Protein AF-A0A352NI33-F1 (afdb_monomer_lite)

Structure (mmCIF, N/CA/C/O backbone):
data_AF-A0A352NI33-F1
#
_entry.id   AF-A0A352NI33-F1
#
loop_
_atom_site.group_PDB
_atom_site.id
_atom_site.type_symbol
_atom_site.label_atom_id
_atom_site.label_alt_id
_atom_site.label_comp_id
_atom_site.label_asym_id
_atom_site.label_entity_id
_atom_site.label_seq_id
_atom_site.pdbx_PDB_ins_code
_atom_site.Cartn_x
_atom_site.Cartn_y
_atom_site.Cartn_z
_atom_site.occupancy
_atom_site.B_iso_or_equiv
_atom_site.auth_seq_id
_atom_site.auth_comp_id
_atom_site.auth_asym_id
_atom_site.auth_atom_id
_atom_site.pdbx_PDB_model_num
ATOM 1 N N . MET A 1 1 ? 33.099 10.878 30.354 1.00 41.84 1 MET A N 1
ATOM 2 C CA . MET A 1 1 ? 32.390 12.173 30.329 1.00 41.84 1 MET A CA 1
ATOM 3 C C . MET A 1 1 ? 33.481 13.224 30.348 1.00 41.84 1 MET A C 1
ATOM 5 O O . MET A 1 1 ? 34.142 13.344 31.364 1.00 41.84 1 MET A O 1
ATOM 9 N N . ALA A 1 2 ? 33.822 13.775 29.182 1.00 54.03 2 ALA A N 1
ATOM 10 C CA . ALA A 1 2 ? 35.071 14.507 28.966 1.00 54.03 2 ALA A CA 1
ATOM 11 C C . ALA A 1 2 ? 34.818 16.020 29.019 1.00 54.03 2 ALA A C 1
ATOM 13 O O . ALA A 1 2 ? 34.083 16.519 28.171 1.00 54.03 2 ALA A O 1
ATOM 14 N N . ASP A 1 3 ? 35.395 16.686 30.022 1.00 63.22 3 ASP A N 1
ATOM 15 C CA . ASP A 1 3 ? 35.628 18.133 30.164 1.00 63.22 3 ASP A CA 1
ATOM 16 C C . ASP A 1 3 ? 34.587 19.056 29.508 1.00 63.22 3 ASP A C 1
ATOM 18 O O . ASP A 1 3 ? 34.893 19.929 28.687 1.00 63.22 3 ASP A O 1
ATOM 22 N N . GLU A 1 4 ? 33.321 18.868 29.881 1.00 67.62 4 GLU A N 1
ATOM 23 C CA . GLU A 1 4 ? 32.284 19.870 29.648 1.00 67.62 4 GLU A CA 1
ATOM 24 C C . GLU A 1 4 ? 32.325 20.869 30.820 1.00 67.62 4 GLU A C 1
ATOM 26 O O . GLU A 1 4 ? 32.262 20.424 31.966 1.00 67.62 4 GLU A O 1
ATOM 31 N N . PRO A 1 5 ? 32.443 22.194 30.584 1.00 67.56 5 PRO A N 1
ATOM 32 C CA . PRO A 1 5 ? 32.186 22.915 29.332 1.00 67.56 5 PRO A CA 1
ATOM 33 C C . PRO A 1 5 ? 33.435 23.329 28.525 1.00 67.56 5 PRO A C 1
ATOM 35 O O . PRO A 1 5 ? 33.297 24.008 27.505 1.00 67.56 5 PRO A O 1
ATOM 38 N N . ASP A 1 6 ? 34.649 22.971 28.944 1.00 71.38 6 ASP A N 1
ATOM 39 C CA . ASP A 1 6 ? 35.884 23.505 28.346 1.00 71.38 6 ASP A CA 1
ATOM 40 C C . ASP A 1 6 ? 36.098 23.084 26.888 1.00 71.38 6 ASP A C 1
ATOM 42 O O . ASP A 1 6 ? 36.648 23.852 26.095 1.00 71.38 6 ASP A O 1
ATOM 46 N N . ILE A 1 7 ? 35.554 21.936 26.477 1.00 73.50 7 ILE A N 1
ATOM 47 C CA . ILE A 1 7 ? 35.538 21.516 25.069 1.00 73.50 7 ILE A CA 1
ATOM 48 C C . ILE A 1 7 ? 34.774 22.496 24.150 1.00 73.50 7 ILE A C 1
ATOM 50 O O . ILE A 1 7 ? 35.027 22.552 22.939 1.00 73.50 7 ILE A O 1
ATOM 54 N N . TYR A 1 8 ? 33.866 23.313 24.700 1.00 73.88 8 TYR A N 1
ATOM 55 C CA . TYR A 1 8 ? 33.133 24.337 23.951 1.00 73.88 8 TYR A CA 1
ATOM 56 C C . TYR A 1 8 ? 33.921 25.638 23.778 1.00 73.88 8 TYR A C 1
ATOM 58 O O . TYR A 1 8 ? 33.629 26.380 22.841 1.00 73.88 8 TYR A O 1
ATOM 66 N N . LYS A 1 9 ? 34.961 25.888 24.578 1.00 78.56 9 LYS A N 1
ATOM 67 C CA . LYS A 1 9 ? 35.809 27.081 24.452 1.00 78.56 9 LYS A CA 1
ATOM 68 C C . LYS A 1 9 ? 36.856 26.871 23.355 1.00 78.56 9 LYS A C 1
ATOM 70 O O . LYS A 1 9 ? 37.543 25.851 23.326 1.00 78.56 9 LYS A O 1
ATOM 75 N N . SER A 1 10 ? 36.983 27.825 22.432 1.00 72.38 10 SER A N 1
ATOM 76 C CA . SER A 1 10 ? 37.936 27.753 21.310 1.00 72.38 10 SER A CA 1
ATOM 77 C C . SER A 1 10 ? 39.390 27.627 21.776 1.00 72.38 10 SER A C 1
ATOM 79 O O . SER A 1 10 ? 40.151 26.872 21.175 1.00 72.38 10 SER A O 1
ATOM 81 N N . GLU A 1 11 ? 39.741 28.310 22.867 1.00 71.81 11 GLU A N 1
ATOM 82 C CA . GLU A 1 11 ? 41.092 28.358 23.439 1.00 71.81 11 GLU A CA 1
ATOM 83 C C . GLU A 1 11 ? 41.568 26.990 23.964 1.00 71.81 11 GLU A C 1
ATOM 85 O O . GLU A 1 11 ? 42.703 26.588 23.715 1.00 71.81 11 GLU A O 1
ATOM 90 N N . GLY A 1 12 ? 40.691 26.229 24.632 1.00 74.06 12 GLY A N 1
ATOM 91 C CA . GLY A 1 12 ? 41.022 24.914 25.203 1.00 74.06 12 GLY A CA 1
ATOM 92 C C . GLY A 1 12 ? 40.867 23.742 24.226 1.00 74.06 12 GLY A C 1
ATOM 93 O O . GLY A 1 12 ? 41.574 22.735 24.323 1.00 74.06 12 GLY A O 1
ATOM 94 N N . ARG A 1 13 ? 39.974 23.871 23.235 1.00 80.00 13 ARG A N 1
ATOM 95 C CA . ARG A 1 13 ? 39.615 22.782 22.310 1.00 80.00 13 ARG A CA 1
ATOM 96 C C . ARG A 1 13 ? 40.791 22.291 21.465 1.00 80.00 13 ARG A C 1
ATOM 98 O O . ARG A 1 13 ? 40.907 21.090 21.234 1.00 80.00 13 ARG A O 1
ATOM 105 N N . GLY A 1 14 ? 41.667 23.190 21.011 1.00 78.56 14 GLY A N 1
ATOM 106 C CA . GLY A 1 14 ? 42.819 22.829 20.173 1.00 78.56 14 GLY A CA 1
ATOM 107 C C . GLY A 1 14 ? 43.774 21.851 20.865 1.00 78.56 14 GLY A C 1
ATOM 108 O O . GLY A 1 14 ? 44.165 20.842 20.276 1.00 78.56 14 GLY A O 1
ATOM 109 N N . ARG A 1 15 ? 44.071 22.096 22.147 1.00 81.06 15 ARG A N 1
ATOM 110 C CA . ARG A 1 15 ? 44.928 21.233 22.974 1.00 81.06 15 ARG A CA 1
ATOM 111 C C . ARG A 1 15 ? 44.309 19.850 23.183 1.00 81.06 15 ARG A C 1
ATOM 113 O O . ARG A 1 15 ? 44.988 18.841 23.010 1.00 81.06 15 ARG A O 1
ATOM 120 N N . LEU A 1 16 ? 43.010 19.797 23.484 1.00 80.75 16 LEU A N 1
ATOM 121 C CA . LEU A 1 16 ? 42.274 18.541 23.665 1.00 80.75 16 LEU A CA 1
ATOM 122 C C . LEU A 1 16 ? 42.247 17.699 22.380 1.00 80.75 16 LEU A C 1
ATOM 124 O O . LEU A 1 16 ? 42.480 16.493 22.424 1.00 80.75 16 LEU A O 1
ATOM 128 N N . LEU A 1 17 ? 42.032 18.329 21.221 1.00 82.31 17 LEU A N 1
ATOM 129 C CA . LEU A 1 17 ? 42.051 17.640 19.927 1.00 82.31 17 LEU A CA 1
ATOM 130 C C . LEU A 1 17 ? 43.436 17.078 19.586 1.00 82.31 17 LEU A C 1
ATOM 132 O O . LEU A 1 17 ? 43.513 15.980 19.039 1.00 82.31 17 LEU A O 1
ATOM 136 N N . HIS A 1 18 ? 44.518 17.793 19.915 1.00 82.25 18 HIS A N 1
ATOM 137 C CA . HIS A 1 18 ? 45.885 17.318 19.681 1.00 82.25 18 HIS A CA 1
ATOM 138 C C . HIS A 1 18 ? 46.246 16.132 20.591 1.00 82.25 18 HIS A C 1
ATOM 140 O O . HIS A 1 18 ? 46.879 15.179 20.140 1.00 82.25 18 HIS A O 1
ATOM 146 N N . ASN A 1 19 ? 45.776 16.136 21.842 1.00 84.12 19 ASN A N 1
ATOM 147 C CA . ASN A 1 19 ? 45.941 15.004 22.758 1.00 84.12 19 ASN A CA 1
ATOM 148 C C . ASN A 1 19 ? 45.228 13.744 22.237 1.00 84.12 19 ASN A C 1
ATOM 150 O O . ASN A 1 19 ? 45.822 12.670 22.179 1.00 84.12 19 ASN A O 1
ATOM 154 N N . VAL A 1 20 ? 43.976 13.883 21.784 1.00 83.19 20 VAL A N 1
ATOM 155 C CA . VAL A 1 20 ? 43.205 12.772 21.193 1.00 83.19 20 VAL A CA 1
ATOM 156 C C . VAL A 1 20 ? 43.822 12.312 19.866 1.00 83.19 20 VAL A C 1
ATOM 158 O O . VAL A 1 20 ? 43.859 11.119 19.573 1.00 83.19 20 VAL A O 1
ATOM 161 N N . SER A 1 21 ? 44.355 13.244 19.073 1.00 85.56 21 SER A N 1
ATOM 162 C CA . SER A 1 21 ? 45.080 12.941 17.837 1.00 85.56 21 SER A CA 1
ATOM 163 C C . SER A 1 21 ? 46.311 12.066 18.101 1.00 85.56 21 SER A C 1
ATOM 165 O O . SER A 1 21 ? 46.473 11.044 17.435 1.00 85.56 21 SER A O 1
ATOM 167 N N . GLY A 1 22 ? 47.115 12.406 19.117 1.00 83.06 22 GLY A N 1
ATOM 168 C CA . GLY A 1 22 ? 48.276 11.618 19.542 1.00 83.06 22 GLY A CA 1
ATOM 169 C C . GLY A 1 22 ? 47.919 10.243 20.113 1.00 83.06 22 GLY A C 1
ATOM 170 O O . GLY A 1 22 ? 48.624 9.275 19.853 1.00 83.06 22 GLY A O 1
ATOM 171 N N . GLN A 1 23 ? 46.799 10.129 20.832 1.00 87.31 23 GLN A N 1
ATOM 172 C CA . GLN A 1 23 ? 46.357 8.864 21.428 1.00 87.31 23 GLN A CA 1
ATOM 173 C C . GLN A 1 23 ? 45.849 7.846 20.392 1.00 87.31 23 GLN A C 1
ATOM 175 O O . GLN A 1 23 ? 46.083 6.650 20.542 1.00 87.31 23 GLN A O 1
ATOM 180 N N . PHE A 1 24 ? 45.139 8.305 19.355 1.00 83.56 24 PHE A N 1
ATOM 181 C CA . PHE A 1 24 ? 44.484 7.427 18.373 1.00 83.56 24 PHE A CA 1
ATOM 182 C C . PHE A 1 24 ? 45.160 7.413 16.993 1.00 83.56 24 PHE A C 1
ATOM 184 O O . PHE A 1 24 ? 44.702 6.699 16.103 1.00 83.56 24 PHE A O 1
ATOM 191 N N . GLY A 1 25 ? 46.222 8.199 16.782 1.00 85.81 25 GLY A N 1
ATOM 192 C CA . GLY A 1 25 ? 46.944 8.268 15.504 1.00 85.81 25 GLY A CA 1
ATOM 193 C C . GLY A 1 25 ? 46.127 8.869 14.351 1.00 85.81 25 GLY A C 1
ATOM 194 O O . GLY A 1 25 ? 46.389 8.585 13.184 1.00 85.81 25 GLY A O 1
ATOM 195 N N . VAL A 1 26 ? 45.108 9.679 14.655 1.00 85.44 26 VAL A N 1
ATOM 196 C CA . VAL A 1 26 ? 44.197 10.283 13.667 1.00 85.44 26 VAL A CA 1
ATOM 197 C C . VAL A 1 26 ? 44.425 11.787 13.606 1.00 85.44 26 VAL A C 1
ATOM 199 O O . VAL A 1 26 ? 44.516 12.433 14.642 1.00 85.44 26 VAL A O 1
ATOM 202 N N . HIS A 1 27 ? 44.449 12.381 12.411 1.00 87.44 27 HIS A N 1
ATOM 203 C CA . HIS A 1 27 ? 44.661 13.823 12.236 1.00 87.44 27 HIS A CA 1
ATOM 204 C C . HIS A 1 27 ? 43.617 14.675 12.988 1.00 87.44 27 HIS A C 1
ATOM 206 O O . HIS A 1 27 ? 42.414 14.401 12.911 1.00 87.44 27 HIS A O 1
ATOM 212 N N . ALA A 1 28 ? 44.049 15.754 13.653 1.00 83.44 28 ALA A N 1
ATOM 213 C CA . ALA A 1 28 ? 43.191 16.603 14.494 1.00 83.44 28 ALA A CA 1
ATOM 214 C C . ALA A 1 28 ? 41.936 17.133 13.765 1.00 83.44 28 ALA A C 1
ATOM 216 O O . ALA A 1 28 ? 40.852 17.184 14.344 1.00 83.44 28 ALA A O 1
ATOM 217 N N . MET A 1 29 ? 42.041 17.436 12.464 1.00 83.81 29 MET A N 1
ATOM 218 C CA . MET A 1 29 ? 40.891 17.848 11.635 1.00 83.81 29 MET A CA 1
ATOM 219 C C . MET A 1 29 ? 39.817 16.763 11.489 1.00 83.81 29 MET A C 1
ATOM 221 O O . MET A 1 29 ? 38.626 17.069 11.417 1.00 83.81 29 MET A O 1
ATOM 225 N N . THR A 1 30 ? 40.211 15.492 11.450 1.00 84.75 30 THR A N 1
ATOM 226 C CA . THR A 1 30 ? 39.278 14.363 11.355 1.00 84.75 30 THR A CA 1
ATOM 227 C C . THR A 1 30 ? 38.538 14.176 12.676 1.00 84.75 30 THR A C 1
ATOM 229 O O . THR A 1 30 ? 37.317 14.014 12.676 1.00 84.75 30 THR A O 1
ATOM 232 N N . VAL A 1 31 ? 39.251 14.294 13.802 1.00 85.38 31 VAL A N 1
ATOM 233 C CA . VAL A 1 31 ? 38.650 14.297 15.145 1.00 85.38 31 VAL A CA 1
ATOM 234 C C . VAL A 1 31 ? 37.665 15.461 15.277 1.00 85.38 31 VAL A C 1
ATOM 236 O O . VAL A 1 31 ? 36.525 15.262 15.691 1.00 85.38 31 VAL A O 1
ATOM 239 N N . TYR A 1 32 ? 38.050 16.654 14.817 1.00 86.81 32 TYR A N 1
ATOM 24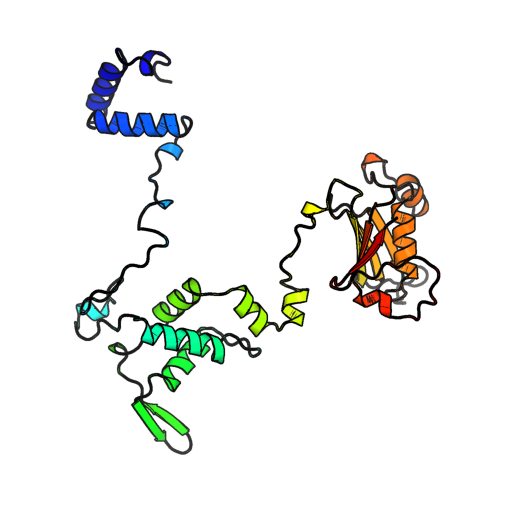0 C CA . TYR A 1 32 ? 37.182 17.832 14.812 1.00 86.81 32 TYR A CA 1
ATOM 241 C C . TYR A 1 32 ? 35.913 17.636 13.971 1.00 86.81 32 TYR A C 1
ATOM 243 O O . TYR A 1 32 ? 34.813 17.989 14.400 1.00 86.81 32 TYR A O 1
ATOM 251 N N . LYS A 1 33 ? 36.036 17.022 12.787 1.00 85.88 33 LYS A N 1
ATOM 252 C CA . LYS A 1 33 ? 34.899 16.697 11.914 1.00 85.88 33 LYS A CA 1
ATOM 253 C C . LYS A 1 33 ? 33.910 15.750 12.598 1.00 85.88 33 LYS A C 1
ATOM 255 O O . LYS A 1 33 ? 32.704 15.989 12.530 1.00 85.88 33 LYS A O 1
ATOM 260 N N . TYR A 1 34 ? 34.400 14.701 13.261 1.00 87.69 34 TYR A N 1
ATOM 261 C CA . TYR A 1 34 ? 33.546 13.769 14.002 1.00 87.69 34 TYR A CA 1
ATOM 262 C C . TYR A 1 34 ? 32.907 14.417 15.226 1.00 87.69 34 TYR A C 1
ATOM 264 O O . TYR A 1 34 ? 31.714 14.227 15.446 1.00 87.69 34 TYR A O 1
ATOM 272 N N . LEU A 1 35 ? 33.650 15.243 15.963 1.00 86.50 35 LEU A N 1
ATOM 273 C CA . LEU A 1 35 ? 33.139 15.972 17.121 1.00 86.50 35 LEU A CA 1
ATOM 274 C C . LEU A 1 35 ? 32.015 16.941 16.730 1.00 86.50 35 LEU A C 1
ATOM 276 O O . LEU A 1 35 ? 30.950 16.937 17.344 1.00 86.50 35 LEU A O 1
ATOM 280 N N . ARG A 1 36 ? 32.193 17.704 15.643 1.00 85.88 36 ARG A N 1
ATOM 281 C CA . ARG A 1 36 ? 31.146 18.585 15.105 1.00 85.88 36 ARG A CA 1
ATOM 282 C C . ARG A 1 36 ? 29.898 17.802 14.701 1.00 85.88 36 ARG A C 1
ATOM 284 O O . ARG A 1 36 ? 28.787 18.249 14.964 1.00 85.88 36 ARG A O 1
ATOM 291 N N . LYS A 1 37 ? 30.074 16.641 14.065 1.00 84.31 37 LYS A N 1
ATOM 292 C CA . LYS A 1 37 ? 28.964 15.775 13.650 1.00 84.31 37 LYS A CA 1
ATOM 293 C C . LYS A 1 37 ? 28.226 15.183 14.853 1.00 84.31 37 LYS A C 1
ATOM 295 O O . LYS A 1 37 ? 27.002 15.149 14.859 1.00 84.31 37 LYS A O 1
ATOM 300 N N . TYR A 1 38 ? 28.969 14.783 15.881 1.00 87.62 38 TYR A N 1
ATOM 301 C CA . TYR A 1 38 ? 28.430 14.301 17.148 1.00 87.62 38 TYR A CA 1
ATOM 302 C C . TYR A 1 38 ? 27.605 15.377 17.860 1.00 87.62 38 TYR A C 1
ATOM 304 O O . TYR A 1 38 ? 26.481 15.103 18.268 1.00 87.62 38 TYR A O 1
ATOM 312 N N . TRP A 1 39 ? 28.104 16.614 17.939 1.00 85.88 39 TRP A N 1
ATOM 313 C CA . TRP A 1 39 ? 27.347 17.735 18.503 1.00 85.88 39 TRP A CA 1
ATOM 314 C C . TRP A 1 39 ? 26.104 18.083 17.681 1.00 85.88 39 TRP A C 1
ATOM 316 O O . TRP A 1 39 ? 25.027 18.218 18.251 1.00 85.88 39 TRP A O 1
ATOM 326 N N . ALA A 1 40 ? 26.223 18.160 16.352 1.00 83.88 40 ALA A N 1
ATOM 327 C CA . ALA A 1 40 ? 25.086 18.438 15.473 1.00 83.88 40 ALA A CA 1
ATOM 328 C C . ALA A 1 40 ? 23.996 17.349 15.539 1.00 83.88 40 ALA A C 1
ATOM 330 O O . ALA A 1 40 ? 22.820 17.653 15.379 1.00 83.88 40 ALA A O 1
ATOM 331 N N . GLY A 1 41 ? 24.373 16.093 15.799 1.00 82.88 41 GLY A N 1
ATOM 332 C CA . GLY A 1 41 ? 23.454 14.963 15.976 1.00 82.88 41 GLY A CA 1
ATOM 333 C C . GLY A 1 41 ? 23.045 14.689 17.428 1.00 82.88 41 GLY A C 1
ATOM 334 O O . GLY A 1 41 ? 22.732 13.543 17.763 1.00 82.88 41 GLY A O 1
ATOM 335 N N . GLY A 1 42 ? 23.101 15.699 18.305 1.00 85.94 42 GLY A N 1
ATOM 336 C CA . GLY A 1 42 ? 22.576 15.615 19.673 1.00 85.94 42 GLY A CA 1
ATOM 337 C C . GLY A 1 42 ? 23.390 14.733 20.622 1.00 85.94 42 GLY A C 1
ATOM 338 O O . GLY A 1 42 ? 22.829 14.159 21.549 1.00 85.94 42 GLY A O 1
ATOM 339 N N . LYS A 1 43 ? 24.702 14.590 20.389 1.00 86.44 43 LYS A N 1
ATOM 340 C CA . LYS A 1 43 ? 25.617 13.752 21.186 1.00 86.44 43 LYS A CA 1
ATOM 341 C C . LYS A 1 43 ? 25.206 12.273 21.242 1.00 86.44 43 LYS A C 1
ATOM 343 O O . LYS A 1 43 ? 25.406 11.590 22.242 1.00 86.44 43 LYS A O 1
ATOM 348 N N . THR A 1 44 ? 24.649 11.751 20.155 1.00 85.06 44 THR A N 1
ATOM 349 C CA . THR A 1 44 ? 24.322 10.325 20.033 1.00 85.06 44 THR A CA 1
ATOM 350 C C . THR A 1 44 ? 25.410 9.582 19.260 1.00 85.06 44 THR A C 1
ATOM 352 O O . THR A 1 44 ? 25.993 10.110 18.312 1.00 85.06 44 THR A O 1
ATOM 355 N N . LYS A 1 45 ? 25.684 8.317 19.611 1.00 84.94 45 LYS A N 1
ATOM 356 C CA . LYS A 1 45 ? 26.655 7.478 18.875 1.00 84.94 45 LYS A CA 1
ATOM 357 C C . LYS A 1 45 ? 26.276 7.332 17.392 1.00 84.94 45 LYS A C 1
ATOM 359 O O . LYS A 1 45 ? 27.151 7.321 16.527 1.00 84.94 45 LYS A O 1
ATOM 364 N N . ASN A 1 46 ? 24.974 7.295 17.097 1.00 85.38 46 ASN A N 1
ATOM 365 C CA . ASN A 1 46 ? 24.434 7.166 15.742 1.00 85.38 46 ASN A CA 1
ATOM 366 C C . ASN A 1 46 ? 24.729 8.381 14.851 1.00 85.38 46 ASN A C 1
ATOM 368 O O . ASN A 1 46 ? 24.805 8.228 13.635 1.00 85.38 46 ASN A O 1
ATOM 372 N N . ALA A 1 47 ? 24.991 9.559 15.427 1.00 85.75 47 ALA A N 1
ATOM 373 C CA . ALA A 1 47 ? 25.394 10.742 14.670 1.00 85.75 47 ALA A CA 1
ATOM 374 C C . ALA A 1 47 ? 26.693 10.530 13.870 1.00 85.75 47 ALA A C 1
ATOM 376 O O . ALA A 1 47 ? 26.935 11.202 12.868 1.00 85.75 47 ALA A O 1
ATOM 377 N N . LEU A 1 48 ? 27.543 9.582 14.277 1.00 87.75 48 LEU A N 1
ATOM 378 C CA . LEU A 1 48 ? 28.795 9.285 13.585 1.00 87.75 48 LEU A CA 1
ATOM 379 C C . LEU A 1 48 ? 28.607 8.409 12.334 1.00 87.75 48 LEU A C 1
ATOM 381 O O . LEU A 1 48 ? 29.511 8.373 11.497 1.00 87.75 48 LEU A O 1
ATOM 385 N N . LEU A 1 49 ? 27.437 7.786 12.134 1.00 86.56 49 LEU A N 1
ATOM 386 C CA . LEU A 1 49 ? 27.161 6.926 10.976 1.00 86.56 49 LEU A CA 1
ATOM 387 C C . LEU A 1 49 ? 27.297 7.690 9.646 1.00 86.56 49 LEU A C 1
ATOM 389 O O . LEU A 1 49 ? 26.849 8.837 9.556 1.00 86.56 49 LEU A O 1
ATOM 393 N N . PRO A 1 50 ? 27.918 7.116 8.599 1.00 79.12 50 PRO A N 1
ATOM 394 C CA . PRO A 1 50 ? 28.001 7.751 7.284 1.00 79.12 50 PRO A CA 1
ATOM 395 C C . PRO A 1 50 ? 26.615 8.086 6.720 1.00 79.12 50 PRO A C 1
ATOM 397 O O . PRO A 1 50 ? 25.663 7.339 6.926 1.00 79.12 50 PRO A O 1
ATOM 400 N N . ALA A 1 51 ? 26.519 9.190 5.976 1.00 74.56 51 ALA A N 1
ATOM 401 C CA . ALA A 1 51 ? 25.295 9.592 5.280 1.00 74.56 51 ALA A CA 1
ATOM 402 C C . ALA A 1 51 ? 25.084 8.722 4.023 1.00 74.56 51 ALA A C 1
ATOM 404 O O . ALA A 1 51 ? 25.240 9.170 2.883 1.00 74.56 51 ALA A O 1
ATOM 405 N N . TYR A 1 52 ? 24.836 7.425 4.234 1.00 72.38 52 TYR A N 1
ATOM 406 C CA . TYR A 1 52 ? 24.601 6.454 3.163 1.00 72.38 52 TYR A CA 1
ATOM 407 C C . TYR A 1 52 ? 23.350 6.784 2.344 1.00 72.38 52 TYR A C 1
ATOM 409 O O . TYR A 1 52 ? 23.295 6.472 1.158 1.00 72.38 52 TYR A O 1
ATOM 417 N N . ASP A 1 53 ? 22.392 7.471 2.956 1.00 68.81 53 ASP A N 1
ATOM 418 C CA . ASP A 1 53 ? 21.206 8.054 2.335 1.00 68.81 53 ASP A CA 1
ATOM 419 C C . ASP A 1 53 ? 21.543 9.067 1.226 1.00 68.81 53 ASP A C 1
ATOM 421 O O . ASP A 1 53 ? 20.799 9.191 0.257 1.00 68.81 53 ASP A O 1
ATOM 425 N N . GLN A 1 54 ? 22.691 9.744 1.314 1.00 68.38 54 GLN A N 1
ATOM 426 C CA . GLN A 1 54 ? 23.154 10.726 0.323 1.00 68.38 54 GLN A CA 1
ATOM 427 C C . GLN A 1 54 ? 24.157 10.137 -0.682 1.00 68.38 54 GLN A C 1
ATOM 429 O O . GLN A 1 54 ? 24.548 10.785 -1.657 1.00 68.38 54 GLN A O 1
ATOM 434 N N . CYS A 1 55 ? 24.582 8.892 -0.471 1.00 70.00 55 CYS A N 1
ATOM 435 C CA . CYS A 1 55 ? 25.542 8.212 -1.327 1.00 70.00 55 CYS A CA 1
ATOM 436 C C . CYS A 1 55 ? 24.889 7.656 -2.603 1.00 70.00 55 CYS A C 1
ATOM 438 O O . CYS A 1 55 ? 23.743 7.221 -2.624 1.00 70.00 55 CYS A O 1
ATOM 440 N N . GLY A 1 56 ? 25.644 7.641 -3.706 1.00 65.62 56 GLY A N 1
ATOM 441 C CA . GLY A 1 56 ? 25.221 7.002 -4.960 1.00 65.62 56 GLY A CA 1
ATOM 442 C C . GLY A 1 56 ? 24.376 7.863 -5.908 1.00 65.62 56 GLY A C 1
ATOM 443 O O . GLY A 1 56 ? 24.117 7.415 -7.028 1.00 65.62 56 GLY A O 1
ATOM 444 N N . ALA A 1 57 ? 24.045 9.104 -5.529 1.00 66.81 57 ALA A N 1
ATOM 445 C CA . ALA A 1 57 ? 23.136 10.000 -6.255 1.00 66.81 57 ALA A CA 1
ATOM 446 C C . ALA A 1 57 ? 21.727 9.387 -6.432 1.00 66.81 57 ALA A C 1
ATOM 448 O O . ALA A 1 57 ? 21.294 9.145 -7.567 1.00 66.81 57 ALA A O 1
ATOM 449 N N . PRO A 1 58 ? 21.014 9.108 -5.324 1.00 61.16 58 PRO A N 1
ATOM 450 C CA . PRO A 1 58 ? 19.664 8.557 -5.373 1.00 61.16 58 PRO A CA 1
ATOM 451 C C . PRO A 1 58 ? 18.744 9.478 -6.186 1.00 61.16 58 PRO A C 1
ATOM 453 O O . PRO A 1 58 ? 18.852 10.701 -6.140 1.00 61.16 58 PRO A O 1
ATOM 456 N N . GLY A 1 59 ? 17.885 8.887 -7.015 1.00 64.88 59 GLY A N 1
ATOM 457 C CA . GLY A 1 59 ? 16.950 9.625 -7.874 1.00 64.88 59 GLY A CA 1
ATOM 458 C C . GLY A 1 59 ? 17.546 10.239 -9.151 1.00 64.88 59 GLY A C 1
ATOM 459 O O . GLY A 1 59 ? 16.799 10.475 -10.101 1.00 64.88 59 GLY A O 1
ATOM 460 N N . LYS A 1 60 ? 18.871 10.427 -9.262 1.00 70.56 60 LYS A N 1
ATOM 461 C CA . LYS A 1 60 ? 19.486 10.971 -10.487 1.00 70.56 60 LYS A CA 1
ATOM 462 C C . LYS A 1 60 ? 19.698 9.881 -11.541 1.00 70.56 60 LYS A C 1
ATOM 464 O O . LYS A 1 60 ? 20.359 8.865 -11.312 1.00 70.56 60 LYS A O 1
ATOM 469 N N . LYS A 1 61 ? 19.155 10.096 -12.743 1.00 65.69 61 LYS A N 1
ATOM 470 C CA . LYS A 1 61 ? 19.414 9.234 -13.905 1.00 65.69 61 LYS A CA 1
ATOM 471 C C . LYS A 1 61 ? 20.832 9.510 -14.406 1.00 65.69 61 LYS A C 1
ATOM 473 O O . LYS A 1 61 ? 21.161 10.638 -14.741 1.00 65.69 61 LYS A O 1
ATOM 478 N N . ARG A 1 62 ? 21.678 8.479 -14.460 1.00 66.88 62 ARG A N 1
ATOM 479 C CA . ARG A 1 62 ? 22.945 8.552 -15.207 1.00 66.88 62 ARG A CA 1
ATOM 480 C C . ARG A 1 62 ? 22.659 8.189 -16.660 1.00 66.88 62 ARG A C 1
ATOM 482 O O . ARG A 1 62 ? 21.954 7.199 -16.880 1.00 66.88 62 ARG A O 1
ATOM 489 N N . ASN A 1 63 ? 23.202 8.941 -17.607 1.00 64.50 63 ASN A N 1
ATOM 490 C CA . ASN A 1 63 ? 23.119 8.615 -19.030 1.00 64.50 63 ASN A CA 1
ATOM 491 C C . ASN A 1 63 ? 24.014 7.404 -19.340 1.00 64.50 63 ASN A C 1
ATOM 493 O O . ASN A 1 63 ? 24.985 7.140 -18.625 1.00 64.50 63 ASN A O 1
ATOM 497 N N . SER A 1 64 ? 23.649 6.606 -20.342 1.00 64.81 64 SER A N 1
ATOM 498 C CA . SER A 1 64 ? 24.539 5.580 -20.892 1.00 64.81 64 SER A CA 1
ATOM 499 C C . SER A 1 64 ? 25.580 6.232 -21.789 1.00 64.81 64 SER A C 1
ATOM 501 O O . SER A 1 64 ? 25.238 7.061 -22.621 1.00 64.81 64 SER A O 1
ATOM 503 N N . THR A 1 65 ? 26.840 5.845 -21.620 1.00 68.94 65 THR A N 1
ATOM 504 C CA . THR A 1 65 ? 27.887 6.113 -22.608 1.00 68.94 65 THR A CA 1
ATOM 505 C C . THR A 1 65 ? 27.825 5.006 -23.656 1.00 68.94 65 THR A C 1
ATOM 507 O O . THR A 1 65 ? 27.764 3.828 -23.282 1.00 68.94 65 THR A O 1
ATOM 510 N N . GLU A 1 66 ? 27.822 5.361 -24.941 1.00 61.69 66 GLU A N 1
ATOM 511 C CA . GLU A 1 66 ? 27.920 4.383 -26.029 1.00 61.69 66 GLU A CA 1
ATOM 512 C C . GLU A 1 66 ? 29.171 3.505 -25.862 1.00 61.69 66 GLU A C 1
ATOM 514 O O . GLU A 1 66 ? 30.205 3.943 -25.357 1.00 61.69 66 GLU A O 1
ATOM 519 N N . GLY A 1 67 ? 29.049 2.217 -26.186 1.00 64.56 67 GLY A N 1
ATOM 520 C CA . GLY A 1 67 ? 30.141 1.240 -26.088 1.00 64.56 67 GLY A CA 1
ATOM 521 C C . GLY A 1 67 ? 30.483 0.732 -24.677 1.00 64.56 67 GLY A C 1
ATOM 522 O O . GLY A 1 67 ? 31.177 -0.278 -24.549 1.00 64.56 67 GLY A O 1
ATOM 523 N N . LYS A 1 68 ? 29.976 1.348 -23.594 1.00 69.88 68 LYS A N 1
ATOM 524 C CA . LYS A 1 68 ? 30.248 0.893 -22.214 1.00 69.88 68 LYS A CA 1
ATOM 525 C C . LYS A 1 68 ? 29.001 0.326 -21.535 1.00 69.88 68 LYS A C 1
ATOM 527 O O . LYS A 1 68 ? 28.050 1.043 -21.210 1.00 69.88 68 LYS A O 1
ATOM 532 N N . LYS A 1 69 ? 29.015 -0.983 -21.253 1.00 71.38 69 LYS A N 1
ATOM 533 C CA . LYS A 1 69 ? 27.931 -1.633 -20.503 1.00 71.38 69 LYS A CA 1
ATOM 534 C C . LYS A 1 69 ? 27.847 -1.096 -19.073 1.00 71.38 69 LYS A C 1
ATOM 536 O O . LYS A 1 69 ? 28.857 -0.967 -18.379 1.00 71.38 69 LYS A O 1
ATOM 541 N N . ARG A 1 70 ? 26.625 -0.817 -18.618 1.00 72.19 70 ARG A N 1
ATOM 542 C CA . ARG A 1 70 ? 26.334 -0.367 -17.252 1.00 72.19 70 ARG A CA 1
ATOM 543 C C . ARG A 1 70 ? 26.056 -1.537 -16.311 1.00 72.19 70 ARG A C 1
ATOM 545 O O . ARG A 1 70 ? 25.456 -2.538 -16.691 1.00 72.19 70 ARG A O 1
ATOM 552 N N . GLY A 1 71 ? 26.406 -1.337 -15.042 1.00 71.81 71 GLY A N 1
ATOM 553 C CA . GLY A 1 71 ? 26.166 -2.303 -13.971 1.00 71.81 71 GLY A CA 1
ATOM 554 C C . GLY A 1 71 ? 27.285 -3.333 -13.831 1.00 71.81 71 GLY A C 1
ATOM 555 O O . GLY A 1 71 ? 28.337 -3.228 -14.457 1.00 71.81 71 GLY A O 1
ATOM 556 N N . ARG A 1 72 ? 27.062 -4.319 -12.958 1.00 70.94 72 ARG A N 1
ATOM 557 C CA . ARG A 1 72 ? 28.015 -5.405 -12.716 1.00 70.94 72 ARG A CA 1
ATOM 558 C C . ARG A 1 72 ? 28.155 -6.255 -13.991 1.00 70.94 72 ARG A C 1
ATOM 560 O O . ARG A 1 72 ? 27.136 -6.775 -14.451 1.00 70.94 72 ARG A O 1
ATOM 567 N N . PRO A 1 73 ? 29.368 -6.436 -14.544 1.00 68.38 73 PRO A N 1
ATOM 568 C CA . PRO A 1 73 ? 29.573 -7.326 -15.680 1.00 68.38 73 PRO A CA 1
ATOM 569 C C . PRO A 1 73 ? 29.158 -8.763 -15.320 1.00 68.38 73 PRO A C 1
ATOM 571 O O . PRO A 1 73 ? 29.438 -9.211 -14.199 1.00 68.38 73 PRO A O 1
ATOM 574 N N . PRO A 1 74 ? 28.471 -9.489 -16.217 1.00 69.00 74 PRO A N 1
ATOM 575 C CA . PRO A 1 74 ? 28.145 -10.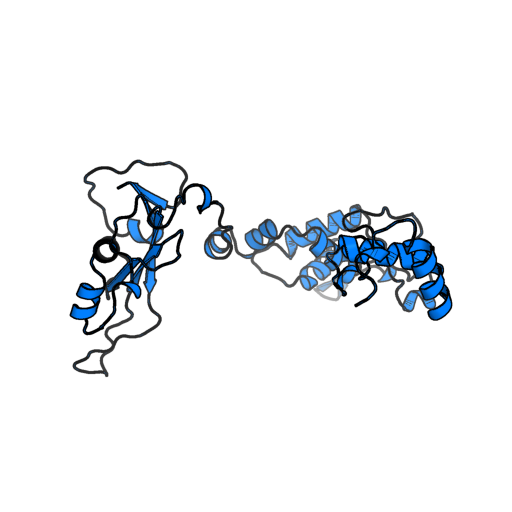890 -15.984 1.00 69.00 74 PRO A CA 1
ATOM 576 C C . PRO A 1 74 ? 29.432 -11.722 -15.884 1.00 69.00 74 PRO A C 1
ATOM 578 O O . PRO A 1 74 ? 30.443 -11.388 -16.488 1.00 69.00 74 PRO A O 1
ATOM 581 N N . LYS A 1 75 ? 29.424 -12.831 -15.132 1.00 73.12 75 LYS A N 1
ATOM 582 C CA . LYS A 1 75 ? 30.634 -13.670 -14.973 1.00 73.12 75 LYS A CA 1
ATOM 583 C C . LYS A 1 75 ? 31.188 -14.157 -16.319 1.00 73.12 75 LYS A C 1
ATOM 585 O O . LYS A 1 75 ? 32.399 -14.209 -16.487 1.00 73.12 75 LYS A O 1
ATOM 590 N N . ILE A 1 76 ? 30.292 -14.441 -17.264 1.00 69.25 76 ILE A N 1
ATOM 591 C CA . ILE A 1 76 ? 30.604 -14.910 -18.619 1.00 69.25 76 ILE A CA 1
ATOM 592 C C . ILE A 1 76 ? 31.379 -13.857 -19.423 1.00 69.25 76 ILE A C 1
ATOM 594 O O . ILE A 1 76 ? 32.245 -14.217 -20.212 1.00 69.25 76 ILE A O 1
ATOM 598 N N . SER A 1 77 ? 31.202 -12.559 -19.138 1.00 63.88 77 SER A N 1
ATOM 599 C CA . SER A 1 77 ? 31.965 -11.513 -19.830 1.00 63.88 77 SER A CA 1
ATOM 600 C C . SER A 1 77 ? 33.446 -11.462 -19.450 1.00 63.88 77 SER A C 1
ATOM 602 O O . SER A 1 77 ? 34.169 -10.611 -19.956 1.00 63.88 77 SER A O 1
ATOM 604 N N . LYS A 1 78 ? 33.893 -12.290 -18.495 1.00 67.62 78 LYS A N 1
ATOM 605 C CA . LYS A 1 78 ? 35.320 -12.487 -18.210 1.00 67.62 78 LYS A CA 1
ATOM 606 C C . LYS A 1 78 ? 35.980 -13.464 -19.186 1.00 67.62 78 LYS A C 1
ATOM 608 O O . LYS A 1 78 ? 37.196 -13.431 -19.302 1.00 67.62 78 LYS A O 1
ATOM 613 N N . LEU A 1 79 ? 35.188 -14.330 -19.821 1.00 68.44 79 LEU A N 1
ATOM 614 C CA . LEU A 1 79 ? 35.641 -15.346 -20.773 1.00 68.44 79 LEU A CA 1
ATOM 615 C C . LEU A 1 79 ? 35.466 -14.864 -22.217 1.00 68.44 79 LEU A C 1
ATOM 617 O O . LEU A 1 79 ? 36.343 -15.091 -23.037 1.00 68.44 79 LEU A O 1
ATOM 621 N N . ASP A 1 80 ? 34.371 -14.155 -22.500 1.00 68.44 80 ASP A N 1
ATOM 622 C CA . ASP A 1 80 ? 34.059 -13.631 -23.830 1.00 68.44 80 ASP A CA 1
ATOM 623 C C . ASP A 1 80 ? 33.519 -12.192 -23.732 1.00 68.44 80 ASP A C 1
ATOM 625 O O . ASP A 1 80 ? 32.491 -11.924 -23.100 1.00 68.44 80 ASP A O 1
ATOM 629 N N . ASN A 1 81 ? 34.227 -11.240 -24.346 1.00 63.09 81 ASN A N 1
ATOM 630 C CA . ASN A 1 81 ? 33.860 -9.824 -24.321 1.00 63.09 81 ASN A CA 1
ATOM 631 C C . ASN A 1 81 ? 32.618 -9.499 -25.168 1.00 63.09 81 ASN A C 1
ATOM 633 O O . ASN A 1 81 ? 31.983 -8.475 -24.901 1.00 63.09 81 ASN A O 1
ATOM 637 N N . GLU A 1 82 ? 32.238 -10.346 -26.125 1.00 64.12 82 GLU A N 1
ATOM 638 C CA . GLU A 1 82 ? 31.053 -10.147 -26.971 1.00 64.12 82 GLU A CA 1
ATOM 639 C C . GLU A 1 82 ? 29.757 -10.517 -26.229 1.00 64.12 82 GLU A C 1
ATOM 641 O O . GLU A 1 82 ? 28.691 -9.946 -26.463 1.00 64.12 82 GLU A O 1
ATOM 646 N N . GLN A 1 83 ? 29.852 -11.360 -25.197 1.00 64.75 83 GLN A N 1
ATOM 647 C CA . GLN A 1 83 ? 28.725 -11.754 -24.341 1.00 64.75 83 GLN A CA 1
ATOM 648 C C . GLN A 1 83 ? 28.457 -10.782 -23.189 1.00 64.75 83 GLN A C 1
ATOM 650 O O . GLN A 1 83 ? 27.851 -11.123 -22.165 1.00 64.75 83 GLN A O 1
ATOM 655 N N . ARG A 1 84 ? 28.883 -9.523 -23.339 1.00 66.44 84 ARG A N 1
ATOM 656 C CA . ARG A 1 84 ? 28.622 -8.492 -22.336 1.00 66.44 84 ARG A CA 1
ATOM 657 C C . ARG A 1 84 ? 27.131 -8.256 -22.154 1.00 66.44 84 ARG A C 1
ATOM 659 O O . ARG A 1 84 ? 26.767 -7.969 -21.023 1.00 66.44 84 ARG A O 1
ATOM 666 N N . GLY A 1 85 ? 26.267 -8.463 -23.149 1.00 74.25 85 GLY A N 1
ATOM 667 C CA . GLY A 1 85 ? 24.820 -8.218 -23.057 1.00 74.25 85 GLY A CA 1
ATOM 668 C C . GLY A 1 85 ? 24.444 -6.766 -23.376 1.00 74.25 85 GLY A C 1
ATOM 669 O O . GLY A 1 85 ? 25.295 -5.883 -23.281 1.00 74.25 85 GLY A O 1
ATOM 670 N N . ILE A 1 86 ? 23.171 -6.485 -23.662 1.00 81.25 86 ILE A N 1
ATOM 671 C CA . ILE A 1 86 ? 22.735 -5.136 -24.064 1.00 81.25 86 ILE A CA 1
ATOM 672 C C . ILE A 1 86 ? 22.572 -4.156 -22.892 1.00 81.25 86 ILE A C 1
ATOM 674 O O . ILE A 1 86 ? 22.236 -4.533 -21.759 1.00 81.25 86 ILE A O 1
ATOM 678 N N . ASN A 1 87 ? 22.792 -2.868 -23.169 1.00 82.50 87 ASN A N 1
ATOM 679 C CA . ASN A 1 87 ? 22.305 -1.782 -22.320 1.00 82.50 87 ASN A CA 1
ATOM 680 C C . ASN A 1 87 ? 20.820 -1.554 -22.611 1.00 82.50 87 ASN A C 1
ATOM 682 O O . ASN A 1 87 ? 20.386 -1.667 -23.747 1.00 82.50 87 ASN A O 1
ATOM 686 N N . VAL A 1 88 ? 20.050 -1.210 -21.579 1.00 82.88 88 VAL A N 1
ATOM 687 C CA . VAL A 1 88 ? 18.656 -0.800 -21.765 1.00 82.88 88 VAL A CA 1
ATOM 688 C C . VAL A 1 88 ? 18.631 0.694 -22.064 1.00 82.88 88 VAL A C 1
ATOM 690 O O . VAL A 1 88 ? 18.850 1.504 -21.157 1.00 82.88 88 VAL A O 1
ATOM 693 N N . ASP A 1 89 ? 18.412 1.020 -23.331 1.00 85.56 89 ASP A N 1
ATOM 694 C CA . ASP A 1 89 ? 18.181 2.365 -23.851 1.00 85.56 89 ASP A CA 1
ATOM 695 C C . ASP A 1 89 ? 16.692 2.750 -23.775 1.00 85.56 89 ASP A C 1
ATOM 697 O O . ASP A 1 89 ? 15.864 2.040 -23.192 1.00 85.56 89 ASP A O 1
ATOM 701 N N . ASP A 1 90 ? 16.340 3.913 -24.320 1.00 84.62 90 ASP A N 1
ATOM 702 C CA . ASP A 1 90 ? 14.963 4.399 -24.289 1.00 84.62 90 ASP A CA 1
ATOM 703 C C . ASP A 1 90 ? 14.015 3.606 -25.203 1.00 84.62 90 ASP A C 1
ATOM 705 O O . ASP A 1 90 ? 12.824 3.514 -24.884 1.00 84.62 90 ASP A O 1
ATOM 709 N N . ASP A 1 91 ? 14.521 2.965 -26.258 1.00 86.94 91 ASP A N 1
ATOM 710 C CA . ASP A 1 91 ? 13.727 2.130 -27.165 1.00 86.94 91 ASP A CA 1
ATOM 711 C C . ASP A 1 91 ? 13.346 0.800 -26.518 1.00 86.94 91 ASP A C 1
ATOM 713 O O . ASP A 1 91 ? 12.165 0.444 -26.459 1.00 86.94 91 ASP A O 1
ATOM 717 N N . ILE A 1 92 ? 14.304 0.119 -25.890 1.00 88.12 92 ILE A N 1
ATOM 718 C CA . ILE A 1 92 ? 14.040 -1.087 -25.100 1.00 88.12 92 ILE A CA 1
ATOM 719 C C . ILE A 1 92 ? 13.088 -0.760 -23.941 1.00 88.12 92 ILE A C 1
ATOM 721 O O . ILE A 1 92 ? 12.186 -1.542 -23.634 1.00 88.12 92 ILE A O 1
ATOM 725 N N . ARG A 1 93 ? 13.206 0.424 -23.322 1.00 89.38 93 ARG A N 1
ATOM 726 C CA . ARG A 1 93 ? 12.250 0.868 -22.289 1.00 89.38 93 ARG A CA 1
ATOM 727 C C . ARG A 1 93 ? 10.841 1.073 -22.837 1.00 89.38 93 ARG A C 1
ATOM 729 O O . ARG A 1 93 ? 9.881 0.768 -22.129 1.00 89.38 93 ARG A O 1
ATOM 736 N N . ARG A 1 94 ? 10.681 1.576 -24.067 1.00 90.00 94 ARG A N 1
ATOM 737 C CA . ARG A 1 94 ? 9.360 1.658 -24.719 1.00 90.00 94 ARG A CA 1
ATOM 738 C C . ARG A 1 94 ? 8.763 0.264 -24.881 1.00 90.00 94 ARG A C 1
ATOM 740 O O . ARG A 1 94 ? 7.618 0.063 -24.480 1.00 90.00 94 ARG A O 1
ATOM 747 N N . ILE A 1 95 ? 9.553 -0.699 -25.357 1.00 92.00 95 ILE A N 1
ATOM 748 C CA . ILE A 1 95 ? 9.128 -2.101 -25.483 1.00 92.00 95 ILE A CA 1
ATOM 749 C C . ILE A 1 95 ? 8.710 -2.668 -24.119 1.00 92.00 95 ILE A C 1
ATOM 751 O O . ILE A 1 95 ? 7.657 -3.296 -24.008 1.00 92.00 95 ILE A O 1
ATOM 755 N N . PHE A 1 96 ? 9.472 -2.390 -23.056 1.00 93.00 96 PHE A N 1
ATOM 756 C CA . PHE A 1 96 ? 9.133 -2.842 -21.704 1.00 93.00 96 PHE A CA 1
ATOM 757 C C . PHE A 1 96 ? 7.779 -2.305 -21.239 1.00 93.00 96 PHE A C 1
ATOM 759 O O . PHE A 1 96 ? 6.962 -3.075 -20.735 1.00 93.00 96 PHE A O 1
ATOM 766 N N . ARG A 1 97 ? 7.516 -1.004 -21.428 1.00 90.62 97 ARG A N 1
ATOM 767 C CA . ARG A 1 97 ? 6.234 -0.389 -21.049 1.00 90.62 97 ARG A CA 1
ATOM 768 C C . ARG A 1 97 ? 5.060 -1.028 -21.783 1.00 90.62 97 ARG A C 1
ATOM 770 O O . ARG A 1 97 ? 4.073 -1.378 -21.140 1.00 90.62 97 ARG A O 1
ATOM 777 N N . VAL A 1 98 ? 5.190 -1.229 -23.095 1.00 91.12 98 VAL A N 1
ATOM 778 C CA . VAL A 1 98 ? 4.159 -1.882 -23.917 1.00 91.12 98 VAL A CA 1
ATOM 779 C C . VAL A 1 98 ? 3.898 -3.305 -23.422 1.00 91.12 98 VAL A C 1
ATOM 781 O O . VAL A 1 98 ? 2.751 -3.679 -23.185 1.00 91.12 98 VAL A O 1
ATOM 784 N N . ALA A 1 99 ? 4.951 -4.084 -23.169 1.00 92.31 99 ALA A N 1
ATOM 785 C CA . ALA A 1 99 ? 4.816 -5.445 -22.664 1.00 92.31 99 ALA A CA 1
ATOM 786 C C . ALA A 1 99 ? 4.150 -5.521 -21.282 1.00 92.31 99 ALA A C 1
ATOM 788 O O . ALA A 1 99 ? 3.317 -6.395 -21.049 1.00 92.31 99 ALA A O 1
ATOM 789 N N . ILE A 1 100 ? 4.489 -4.608 -20.366 1.00 90.75 100 ILE A N 1
ATOM 790 C CA . ILE A 1 100 ? 3.857 -4.533 -19.041 1.00 90.75 100 ILE A CA 1
ATOM 791 C C . ILE A 1 100 ? 2.366 -4.214 -19.189 1.00 90.75 100 ILE A C 1
ATOM 793 O O . ILE A 1 100 ? 1.535 -4.869 -18.562 1.00 90.75 100 ILE A O 1
ATOM 797 N N . GLN A 1 101 ? 2.011 -3.243 -20.031 1.00 89.19 101 GLN A N 1
ATOM 798 C CA . GLN A 1 101 ? 0.615 -2.862 -20.243 1.00 89.19 101 GLN A CA 1
ATOM 799 C C . GLN A 1 101 ? -0.216 -3.998 -20.849 1.00 89.19 101 GLN A C 1
ATOM 801 O O . GLN A 1 101 ? -1.314 -4.257 -20.370 1.00 89.19 101 GLN A O 1
ATOM 806 N N . LEU A 1 102 ? 0.314 -4.700 -21.852 1.00 89.56 102 LEU A N 1
ATOM 807 C CA . LEU A 1 102 ? -0.419 -5.753 -22.559 1.00 89.56 102 LEU A CA 1
ATOM 808 C C . LEU A 1 102 ? -0.482 -7.071 -21.777 1.00 89.56 102 LEU A C 1
ATOM 810 O O . LEU A 1 102 ? -1.538 -7.697 -21.684 1.00 89.56 102 LEU A O 1
ATOM 814 N N . TYR A 1 103 ? 0.652 -7.515 -21.232 1.00 90.69 103 TYR A N 1
ATOM 815 C CA . TYR A 1 103 ? 0.803 -8.890 -20.747 1.00 90.69 103 TYR A CA 1
ATOM 816 C C . TYR A 1 103 ? 0.809 -9.022 -19.222 1.00 90.69 103 TYR A C 1
ATOM 818 O O . TYR A 1 103 ? 0.652 -10.134 -18.723 1.00 90.69 103 TYR A O 1
ATOM 826 N N . TYR A 1 104 ? 1.001 -7.928 -18.478 1.00 90.00 104 TYR A N 1
ATOM 827 C CA . TYR A 1 104 ? 1.025 -7.947 -17.010 1.00 90.00 104 TYR A CA 1
ATOM 828 C C . TYR A 1 104 ? -0.161 -7.203 -16.384 1.00 90.00 104 TYR A C 1
ATOM 830 O O . TYR A 1 104 ? -0.801 -7.712 -15.463 1.00 90.00 104 TYR A O 1
ATOM 838 N N . ASN A 1 105 ? -0.483 -6.010 -16.890 1.00 88.94 105 ASN A N 1
ATOM 839 C CA . ASN A 1 105 ? -1.583 -5.168 -16.412 1.00 88.94 105 ASN A CA 1
ATOM 840 C C . ASN A 1 105 ? -2.928 -5.588 -17.025 1.00 88.94 105 ASN A C 1
ATOM 842 O O . ASN A 1 105 ? -3.623 -4.792 -17.651 1.00 88.94 105 ASN A O 1
ATOM 846 N N . ASN A 1 106 ? -3.301 -6.849 -16.835 1.00 87.44 106 ASN A N 1
ATOM 847 C CA . ASN A 1 106 ? -4.561 -7.407 -17.311 1.00 87.44 106 ASN A CA 1
ATOM 848 C C . ASN A 1 106 ? -5.241 -8.263 -16.228 1.00 87.44 106 ASN A C 1
ATOM 850 O O . ASN A 1 106 ? -4.671 -8.549 -15.168 1.00 87.44 106 ASN A O 1
ATOM 854 N N . LYS A 1 107 ? -6.489 -8.658 -16.497 1.00 85.25 107 LYS A N 1
ATOM 855 C CA . LYS A 1 107 ? -7.314 -9.442 -15.566 1.00 85.25 107 LYS A CA 1
ATOM 856 C C . LYS A 1 107 ? -6.834 -10.884 -15.388 1.00 85.25 107 LYS A C 1
ATOM 858 O O . LYS A 1 107 ? -7.176 -11.492 -14.378 1.00 85.25 107 LYS A O 1
ATOM 863 N N . ASP A 1 108 ? -6.001 -11.390 -16.298 1.00 85.88 108 ASP A N 1
ATOM 864 C CA . ASP A 1 108 ? -5.430 -12.742 -16.224 1.00 85.88 108 ASP A CA 1
ATOM 865 C C . ASP A 1 108 ? -4.401 -12.863 -15.091 1.00 85.88 108 ASP A C 1
ATOM 867 O O . ASP A 1 108 ? -4.035 -13.962 -14.682 1.00 85.88 108 ASP A O 1
ATOM 871 N N . LYS A 1 109 ? -3.923 -11.722 -14.564 1.00 85.31 109 LYS A N 1
ATOM 872 C CA . LYS A 1 109 ? -2.996 -11.630 -13.426 1.00 85.31 109 LYS A CA 1
ATOM 873 C C . LYS A 1 109 ? -1.730 -12.476 -13.602 1.00 85.31 109 LYS A C 1
ATOM 875 O O . LYS A 1 109 ? -1.150 -12.910 -12.605 1.00 85.31 109 LYS A O 1
ATOM 880 N N . ALA A 1 110 ? -1.256 -12.628 -14.834 1.00 89.25 110 ALA A N 1
ATOM 881 C CA . ALA A 1 110 ? -0.065 -13.404 -15.147 1.00 89.25 110 ALA A CA 1
ATOM 882 C C . ALA A 1 110 ? 1.176 -12.942 -14.343 1.00 89.25 110 ALA A C 1
ATOM 884 O O . AL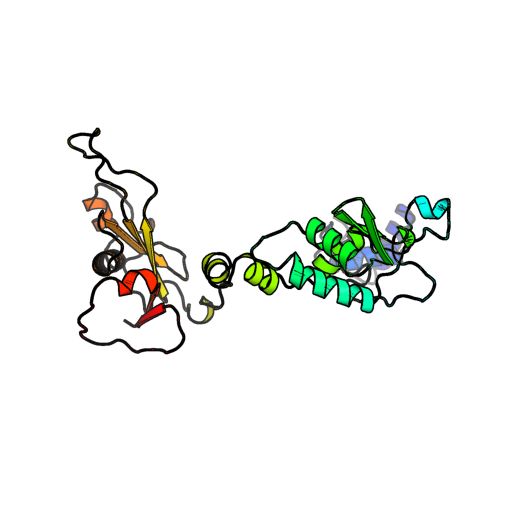A A 1 110 ? 1.327 -11.753 -14.029 1.00 89.25 110 ALA A O 1
ATOM 885 N N . PRO A 1 111 ? 2.102 -13.858 -14.003 1.00 91.12 111 PRO A N 1
ATOM 886 C CA . PRO A 1 111 ? 3.335 -13.491 -13.319 1.00 91.12 111 PRO A CA 1
ATOM 887 C C . PRO A 1 111 ? 4.215 -12.617 -14.221 1.00 91.12 111 PRO A C 1
ATOM 889 O O . PRO A 1 111 ? 4.247 -12.788 -15.438 1.00 91.12 111 PRO A O 1
ATOM 892 N N . LEU A 1 112 ? 5.010 -11.720 -13.627 1.00 90.75 112 LEU A N 1
ATOM 893 C CA . LEU A 1 112 ? 5.862 -10.781 -14.379 1.00 90.75 112 LEU A CA 1
ATOM 894 C C . LEU A 1 112 ? 6.823 -11.493 -15.349 1.00 90.75 112 LEU A C 1
ATOM 896 O O . LEU A 1 112 ? 7.135 -10.979 -16.421 1.00 90.75 112 LEU A O 1
ATOM 900 N N . LYS A 1 113 ? 7.263 -12.704 -14.988 1.00 92.31 113 LYS A N 1
ATOM 901 C CA . LYS A 1 113 ? 8.097 -13.556 -15.841 1.00 92.31 113 LYS A CA 1
ATOM 902 C C . LYS A 1 113 ? 7.390 -13.941 -17.146 1.00 92.31 113 LYS A C 1
ATOM 904 O O . LYS A 1 113 ? 8.008 -13.872 -18.201 1.00 92.31 113 LYS A O 1
ATOM 909 N N . ARG A 1 114 ? 6.088 -14.234 -17.098 1.00 91.88 114 ARG A N 1
ATOM 910 C CA . ARG A 1 114 ? 5.292 -14.555 -18.289 1.00 91.88 114 ARG A CA 1
ATOM 911 C C . ARG A 1 114 ? 5.215 -13.370 -19.251 1.00 91.88 114 ARG A C 1
ATOM 913 O O . ARG A 1 114 ? 5.367 -13.562 -20.453 1.00 91.88 114 ARG A O 1
ATOM 920 N N . ALA A 1 115 ? 5.034 -12.158 -18.724 1.00 92.62 115 ALA A N 1
ATOM 921 C CA . ALA A 1 115 ? 5.041 -10.935 -19.525 1.00 92.62 115 ALA A CA 1
ATOM 922 C C . ALA A 1 115 ? 6.399 -10.702 -20.206 1.00 92.62 115 ALA A C 1
ATOM 924 O O . ALA A 1 115 ? 6.444 -10.333 -21.377 1.00 92.62 115 ALA A O 1
ATOM 925 N N . TYR A 1 116 ? 7.500 -10.985 -19.503 1.00 93.94 116 TYR A N 1
ATOM 926 C CA . TYR A 1 116 ? 8.842 -10.952 -20.082 1.00 93.94 116 TYR A CA 1
ATOM 927 C C . TYR A 1 116 ? 9.019 -11.985 -21.206 1.00 93.94 116 TYR A C 1
ATOM 929 O O . TYR A 1 116 ? 9.519 -11.640 -22.271 1.00 93.94 116 TYR A O 1
ATOM 937 N N . ASP A 1 117 ? 8.591 -13.234 -21.010 1.00 91.56 117 ASP A N 1
ATOM 938 C CA . ASP A 1 117 ? 8.761 -14.269 -22.037 1.00 91.56 117 ASP A CA 1
ATOM 939 C C . ASP A 1 117 ? 7.950 -13.932 -23.304 1.00 91.56 117 ASP A C 1
ATOM 941 O O . ASP A 1 117 ? 8.460 -14.049 -24.417 1.00 91.56 117 ASP A O 1
ATOM 945 N N . LEU A 1 118 ? 6.723 -13.417 -23.145 1.00 91.31 118 LEU A N 1
ATOM 946 C CA . LEU A 1 118 ? 5.895 -12.937 -24.261 1.00 91.31 118 LEU A CA 1
ATOM 947 C C . LEU A 1 118 ? 6.505 -11.722 -24.968 1.00 91.31 118 LEU A C 1
ATOM 949 O O . LEU A 1 118 ? 6.463 -11.639 -26.194 1.00 91.31 118 LEU A O 1
ATOM 953 N N . MET A 1 119 ? 7.094 -10.794 -24.212 1.00 93.94 119 MET A N 1
ATOM 954 C CA . MET A 1 119 ? 7.804 -9.646 -24.771 1.00 93.94 119 MET A CA 1
ATOM 955 C C . MET A 1 119 ? 8.954 -10.093 -25.674 1.00 93.94 119 MET A C 1
ATOM 957 O O . MET A 1 119 ? 9.058 -9.611 -26.798 1.00 93.94 119 MET A O 1
ATOM 961 N N . ILE A 1 120 ? 9.790 -11.021 -25.199 1.00 92.19 120 ILE A N 1
ATOM 962 C CA . ILE A 1 120 ? 10.916 -11.553 -25.976 1.00 92.19 120 ILE A CA 1
ATOM 963 C C . ILE A 1 120 ? 10.407 -12.227 -27.256 1.00 92.19 120 ILE A C 1
ATOM 965 O O . ILE A 1 120 ? 10.898 -11.927 -28.340 1.00 92.19 120 ILE A O 1
ATOM 969 N N . GLN A 1 121 ? 9.369 -13.061 -27.154 1.00 88.38 121 GLN A N 1
ATOM 970 C CA . GLN A 1 121 ? 8.788 -13.763 -28.304 1.00 88.38 121 GLN A CA 1
ATOM 971 C C . GLN A 1 121 ? 8.176 -12.831 -29.359 1.00 88.38 121 GLN A C 1
ATOM 973 O O . GLN A 1 121 ? 8.183 -13.175 -30.537 1.00 88.38 121 GLN A O 1
ATOM 978 N N . LYS A 1 122 ? 7.611 -11.688 -28.952 1.00 88.12 122 LYS A N 1
ATOM 979 C CA . LYS A 1 122 ? 6.891 -10.769 -29.850 1.00 88.12 122 LYS A CA 1
ATOM 980 C C . LYS A 1 122 ? 7.760 -9.653 -30.424 1.00 88.12 122 LYS A C 1
ATOM 982 O O . LYS A 1 122 ? 7.539 -9.261 -31.560 1.00 88.12 122 LYS A O 1
ATOM 987 N N . HIS A 1 123 ? 8.674 -9.104 -29.625 1.00 88.19 123 HIS A N 1
ATOM 988 C CA . HIS A 1 123 ? 9.421 -7.890 -29.979 1.00 88.19 123 HIS A CA 1
ATOM 989 C C . HIS A 1 123 ? 10.877 -8.150 -30.355 1.00 88.19 123 HIS A C 1
ATOM 991 O O . HIS A 1 123 ? 11.505 -7.275 -30.938 1.00 88.19 123 HIS A O 1
ATOM 997 N N . PHE A 1 124 ? 11.416 -9.320 -30.011 1.00 86.50 124 PHE A N 1
ATOM 998 C CA . PHE A 1 124 ? 12.808 -9.670 -30.286 1.00 86.50 124 PHE A CA 1
ATOM 999 C C . PHE A 1 124 ? 12.928 -10.904 -31.187 1.00 86.50 124 PHE A C 1
ATOM 1001 O O . PHE A 1 124 ? 14.008 -11.465 -31.285 1.00 86.50 124 PHE A O 1
ATOM 1008 N N . ASN A 1 125 ? 11.856 -11.361 -31.839 1.00 87.31 125 ASN A N 1
ATOM 1009 C CA . ASN A 1 125 ? 11.938 -12.485 -32.772 1.00 87.31 125 ASN A CA 1
ATOM 1010 C C . ASN A 1 125 ? 12.632 -12.077 -34.088 1.00 87.31 125 ASN A C 1
ATOM 1012 O O . ASN A 1 125 ? 12.439 -10.980 -34.600 1.00 87.31 125 ASN A O 1
ATOM 1016 N N . LYS A 1 126 ? 13.438 -12.981 -34.655 1.00 84.62 126 LYS A N 1
ATOM 1017 C CA . LYS A 1 126 ? 14.060 -12.824 -35.986 1.00 84.62 126 LYS A CA 1
ATOM 1018 C C . LYS A 1 126 ? 13.329 -13.620 -37.081 1.00 84.62 126 LYS A C 1
ATOM 1020 O O . LYS A 1 126 ? 13.745 -13.610 -38.232 1.00 84.62 126 LYS A O 1
ATOM 1025 N N . GLY A 1 127 ? 12.253 -14.323 -36.725 1.00 82.56 127 GLY A N 1
ATOM 1026 C CA . GLY A 1 127 ? 11.457 -15.158 -37.625 1.00 82.56 127 GLY A CA 1
ATOM 1027 C C . GLY A 1 127 ? 10.765 -16.299 -36.882 1.00 82.56 127 GLY A C 1
ATOM 1028 O O . GLY A 1 127 ? 10.827 -16.372 -35.652 1.00 82.56 127 GLY A O 1
ATOM 1029 N N . TYR A 1 128 ? 10.129 -17.201 -37.628 1.00 81.88 128 TYR A N 1
ATOM 1030 C CA . TYR A 1 128 ? 9.512 -18.418 -37.100 1.00 81.88 128 TYR A CA 1
ATOM 1031 C C . TYR A 1 128 ? 10.029 -19.632 -37.864 1.00 81.88 128 TYR A C 1
ATOM 1033 O O . TYR A 1 128 ? 10.158 -19.585 -39.086 1.00 81.88 128 TYR A O 1
ATOM 1041 N N . ARG A 1 129 ? 10.303 -20.718 -37.142 1.00 84.50 129 ARG A N 1
ATOM 1042 C CA . ARG A 1 129 ? 10.471 -22.049 -37.721 1.00 84.50 129 ARG A CA 1
ATOM 1043 C C . ARG A 1 129 ? 9.172 -22.821 -37.521 1.00 84.50 129 ARG A C 1
ATOM 1045 O O . ARG A 1 129 ? 8.595 -22.779 -36.433 1.00 84.50 129 ARG A O 1
ATOM 1052 N N . GLU A 1 130 ? 8.725 -23.504 -38.563 1.00 81.62 130 GLU A N 1
ATOM 1053 C CA . GLU A 1 130 ? 7.602 -24.433 -38.481 1.00 81.62 130 GLU A CA 1
ATOM 1054 C C . GLU A 1 130 ? 8.148 -25.837 -38.212 1.00 81.62 130 GLU A C 1
ATOM 1056 O O . GLU A 1 130 ? 8.915 -26.378 -39.006 1.00 81.62 130 GLU A O 1
ATOM 1061 N N . GLU A 1 131 ? 7.785 -26.405 -37.064 1.00 79.38 131 GLU A N 1
ATOM 1062 C CA . GLU A 1 131 ? 7.983 -27.823 -36.758 1.00 79.38 131 GLU A CA 1
ATOM 1063 C C . GLU A 1 131 ? 6.592 -28.441 -36.567 1.00 79.38 131 GLU A C 1
ATOM 1065 O O . GLU A 1 131 ? 5.925 -28.247 -35.547 1.00 79.38 131 GLU A O 1
ATOM 1070 N N . GLY A 1 132 ? 6.103 -29.113 -37.613 1.00 80.50 132 GLY A N 1
ATOM 1071 C CA . GLY A 1 132 ? 4.715 -29.577 -37.686 1.00 80.50 132 GLY A CA 1
ATOM 1072 C C . GLY A 1 132 ? 3.715 -28.411 -37.712 1.00 80.50 132 GLY A C 1
ATOM 1073 O O . GLY A 1 132 ? 3.887 -27.465 -38.472 1.00 80.50 132 GLY A O 1
ATOM 1074 N N . ASN A 1 133 ? 2.685 -28.461 -36.856 1.00 76.56 133 ASN A N 1
ATOM 1075 C CA . ASN A 1 133 ? 1.666 -27.402 -36.717 1.00 76.56 133 ASN A CA 1
ATOM 1076 C C . ASN A 1 133 ? 2.043 -26.300 -35.702 1.00 76.56 133 ASN A C 1
ATOM 1078 O O . ASN A 1 133 ? 1.202 -25.469 -35.352 1.00 76.56 133 ASN A O 1
ATOM 1082 N N . ILE A 1 134 ? 3.278 -26.286 -35.184 1.00 76.38 134 ILE A N 1
ATOM 1083 C CA . ILE A 1 134 ? 3.712 -25.347 -34.142 1.00 76.38 134 ILE A CA 1
ATOM 1084 C C . ILE A 1 134 ? 4.694 -24.329 -34.734 1.00 76.38 134 ILE A C 1
ATOM 1086 O O . ILE A 1 134 ? 5.741 -24.686 -35.272 1.00 76.38 134 ILE A O 1
ATOM 1090 N N . LYS A 1 135 ? 4.373 -23.036 -34.589 1.00 78.56 135 LYS A N 1
ATOM 1091 C CA . LYS A 1 135 ? 5.264 -21.923 -34.957 1.00 78.56 135 LYS A CA 1
ATOM 1092 C C . LYS A 1 135 ? 6.188 -21.579 -33.792 1.00 78.56 135 LYS A C 1
ATOM 1094 O O . LYS A 1 135 ? 5.744 -21.002 -32.799 1.00 78.56 135 LYS A O 1
ATOM 1099 N N . ILE A 1 136 ? 7.474 -21.893 -33.923 1.00 80.00 136 ILE A N 1
ATOM 1100 C CA . ILE A 1 136 ? 8.491 -21.630 -32.898 1.00 80.00 136 ILE A CA 1
ATOM 1101 C C . ILE A 1 136 ? 9.251 -20.344 -33.265 1.00 80.00 136 ILE A C 1
ATOM 1103 O O . ILE A 1 136 ? 9.832 -20.276 -34.350 1.00 80.00 136 ILE A O 1
ATOM 1107 N N . PRO A 1 137 ? 9.265 -19.304 -32.408 1.00 81.44 137 PRO A N 1
ATOM 1108 C CA . PRO A 1 137 ? 9.996 -18.074 -32.692 1.00 81.44 137 PRO A CA 1
ATOM 1109 C C . PRO A 1 137 ? 11.509 -18.310 -32.635 1.00 81.44 137 PRO A C 1
ATOM 1111 O O . PRO A 1 137 ? 12.031 -18.857 -31.663 1.00 81.44 137 PRO A O 1
ATOM 1114 N N . ILE A 1 138 ? 12.221 -17.840 -33.657 1.00 83.25 138 ILE A N 1
ATOM 1115 C CA . ILE A 1 138 ? 13.683 -17.849 -33.701 1.00 83.25 138 ILE A CA 1
ATOM 1116 C C . ILE A 1 138 ? 14.170 -16.621 -32.934 1.00 83.25 138 ILE A C 1
ATOM 1118 O O . ILE A 1 138 ? 13.963 -15.484 -33.367 1.00 83.25 138 ILE A O 1
ATOM 1122 N N . LEU A 1 139 ? 14.783 -16.851 -31.772 1.00 82.56 139 LEU A N 1
ATOM 1123 C CA . LEU A 1 139 ? 15.298 -15.787 -30.917 1.00 82.56 139 LEU A CA 1
ATOM 1124 C C . LEU A 1 139 ? 16.781 -15.482 -31.213 1.00 82.56 139 LEU A C 1
ATOM 1126 O O . LEU A 1 139 ? 17.538 -16.391 -31.558 1.00 82.56 13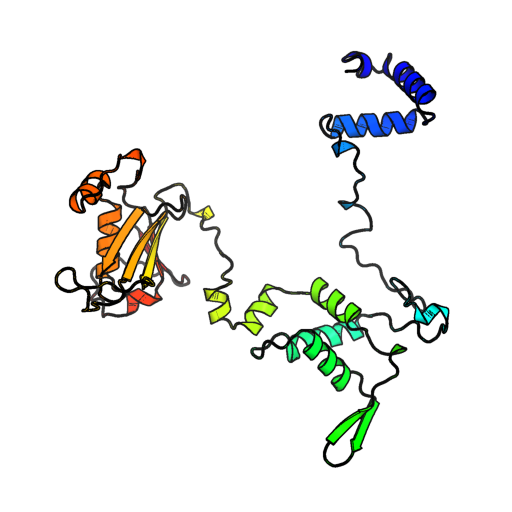9 LEU A O 1
ATOM 1130 N N . PRO A 1 140 ? 17.207 -14.217 -31.053 1.00 80.12 140 PRO A N 1
ATOM 1131 C CA . PRO A 1 140 ? 18.603 -13.814 -31.069 1.00 80.12 140 PRO A CA 1
ATOM 1132 C C . PRO A 1 140 ? 19.411 -14.516 -29.978 1.00 80.12 140 PRO A C 1
ATOM 1134 O O . PRO A 1 140 ? 18.865 -15.030 -28.997 1.00 80.12 140 PRO A O 1
ATOM 1137 N N . VAL A 1 141 ? 20.736 -14.457 -30.110 1.00 80.56 141 VAL A N 1
ATOM 1138 C CA . VAL A 1 141 ? 21.650 -14.882 -29.047 1.00 80.56 141 VAL A CA 1
ATOM 1139 C C . VAL A 1 141 ? 21.384 -14.104 -27.756 1.00 80.56 141 VAL A C 1
ATOM 1141 O O . VAL A 1 141 ? 21.009 -12.932 -27.771 1.00 80.56 141 VAL A O 1
ATOM 1144 N N . ALA A 1 142 ? 21.600 -14.747 -26.607 1.00 77.94 142 ALA A N 1
ATOM 1145 C CA . ALA A 1 142 ? 21.271 -14.171 -25.301 1.00 77.94 142 ALA A CA 1
ATOM 1146 C C . ALA A 1 142 ? 21.992 -12.839 -25.002 1.00 77.94 142 ALA A C 1
ATOM 1148 O O . ALA A 1 142 ? 21.507 -12.048 -24.194 1.00 77.94 142 ALA A O 1
ATOM 1149 N N . SER A 1 143 ? 23.130 -12.574 -25.651 1.00 79.00 143 SER A N 1
ATOM 1150 C CA . SER A 1 143 ? 23.875 -11.313 -25.555 1.00 79.00 143 SER A CA 1
ATOM 1151 C C . SER A 1 143 ? 23.159 -10.125 -26.210 1.00 79.00 143 SER A C 1
ATOM 1153 O O . SER A 1 143 ? 23.400 -8.988 -25.811 1.00 79.00 143 SER A O 1
ATOM 1155 N N . GLU A 1 144 ? 22.246 -10.368 -27.149 1.00 81.50 144 GLU A N 1
ATOM 1156 C CA . GLU A 1 144 ? 21.434 -9.342 -27.817 1.00 81.50 144 GLU A CA 1
ATOM 1157 C C . GLU A 1 144 ? 20.095 -9.090 -27.107 1.00 81.50 144 GLU A C 1
ATOM 1159 O O . GLU A 1 144 ? 19.350 -8.189 -27.486 1.00 81.50 144 GLU A O 1
ATOM 1164 N N . LEU A 1 145 ? 19.772 -9.866 -26.068 1.00 86.38 145 LEU A N 1
ATOM 1165 C CA . LEU A 1 145 ? 18.483 -9.795 -25.390 1.00 86.38 145 LEU A CA 1
ATOM 1166 C C . LEU A 1 145 ? 18.569 -9.053 -24.052 1.00 86.38 145 LEU A C 1
ATOM 1168 O O . LEU A 1 145 ? 19.531 -9.217 -23.290 1.00 86.38 145 LEU A O 1
ATOM 1172 N N . PRO A 1 146 ? 17.535 -8.268 -23.702 1.00 89.19 146 PRO A N 1
ATOM 1173 C CA . PRO A 1 146 ? 17.429 -7.728 -22.364 1.00 89.19 146 PRO A CA 1
ATOM 1174 C C . PRO A 1 146 ? 17.203 -8.870 -21.379 1.00 89.19 146 PRO A C 1
ATOM 1176 O O . PRO A 1 146 ? 16.369 -9.741 -21.591 1.00 89.19 146 PRO A O 1
ATOM 1179 N N . THR A 1 147 ? 17.904 -8.839 -20.255 1.00 88.44 147 THR A N 1
ATOM 1180 C CA . THR A 1 147 ? 17.731 -9.842 -19.201 1.00 88.44 147 THR A CA 1
ATOM 1181 C C . THR A 1 147 ? 16.450 -9.601 -18.402 1.00 88.44 147 THR A C 1
ATOM 1183 O O . THR A 1 147 ? 16.013 -8.462 -18.209 1.00 88.44 147 THR A O 1
ATOM 1186 N N . PHE A 1 148 ? 15.895 -10.662 -17.809 1.00 90.00 148 PHE A N 1
ATOM 1187 C CA . PHE A 1 148 ? 14.756 -10.527 -16.894 1.00 90.00 148 PHE A CA 1
ATOM 1188 C C . PHE A 1 148 ? 15.054 -9.586 -15.712 1.00 90.00 148 PHE A C 1
ATOM 1190 O O . PHE A 1 148 ? 14.180 -8.842 -15.276 1.00 90.00 148 PHE A O 1
ATOM 1197 N N . GLY A 1 149 ? 16.296 -9.564 -15.216 1.00 87.44 149 GLY A N 1
ATOM 1198 C CA . GLY A 1 149 ? 16.708 -8.640 -14.156 1.00 87.44 149 GLY A CA 1
ATOM 1199 C C . GLY A 1 149 ? 16.619 -7.172 -14.580 1.00 87.44 149 GLY A C 1
ATOM 1200 O O . GLY A 1 149 ? 16.145 -6.340 -13.808 1.00 87.44 149 GLY A O 1
ATOM 1201 N N . GLN A 1 150 ? 17.010 -6.857 -15.818 1.00 88.12 150 GLN A N 1
ATOM 1202 C CA . GLN A 1 150 ? 16.859 -5.516 -16.388 1.00 88.12 150 GLN A CA 1
ATOM 1203 C C . GLN A 1 150 ? 15.384 -5.138 -16.562 1.00 88.12 150 GLN A C 1
ATOM 1205 O O . GLN A 1 150 ? 14.997 -4.035 -16.179 1.00 88.12 150 GLN A O 1
ATOM 1210 N N . PHE A 1 151 ? 14.561 -6.057 -17.073 1.00 91.31 151 PHE A N 1
ATOM 1211 C CA . PHE A 1 151 ? 13.115 -5.859 -17.191 1.00 91.31 151 PHE A CA 1
ATOM 1212 C C . PHE A 1 151 ? 12.466 -5.593 -15.827 1.00 91.31 151 PHE A C 1
ATOM 1214 O O . PHE A 1 151 ? 11.769 -4.597 -15.653 1.00 91.31 151 PHE A O 1
ATOM 1221 N N . ARG A 1 152 ? 12.771 -6.422 -14.821 1.00 90.44 152 ARG A N 1
ATOM 1222 C CA . ARG A 1 152 ? 12.271 -6.267 -13.448 1.00 90.44 152 ARG A CA 1
ATOM 1223 C C . ARG A 1 152 ? 12.721 -4.952 -12.812 1.00 90.44 152 ARG A C 1
ATOM 1225 O O . ARG A 1 152 ? 11.912 -4.294 -12.169 1.00 90.44 152 ARG A O 1
ATOM 1232 N N . TYR A 1 153 ? 13.984 -4.562 -12.991 1.00 87.62 153 TYR A N 1
ATOM 1233 C CA . TYR A 1 153 ? 14.508 -3.297 -12.471 1.00 87.62 153 TYR A CA 1
ATOM 1234 C C . TYR A 1 153 ? 13.718 -2.099 -13.009 1.00 87.62 153 TYR A C 1
ATOM 1236 O O . TYR A 1 153 ? 13.292 -1.243 -12.235 1.00 87.62 153 TYR A O 1
ATOM 1244 N N . TRP A 1 154 ? 13.503 -2.049 -14.326 1.00 86.75 154 TRP A N 1
ATOM 1245 C CA . TRP A 1 154 ? 12.766 -0.956 -14.956 1.00 86.75 154 TRP A CA 1
ATOM 1246 C C . TRP A 1 154 ? 11.272 -1.002 -14.653 1.00 86.75 154 TRP A C 1
ATOM 1248 O O . TRP A 1 154 ? 10.701 0.053 -14.403 1.00 86.75 154 TRP A O 1
ATOM 1258 N N . TYR A 1 155 ? 10.678 -2.196 -14.565 1.00 87.44 155 TYR A N 1
ATOM 1259 C CA . TYR A 1 155 ? 9.323 -2.374 -14.047 1.00 87.44 155 TYR A CA 1
ATOM 1260 C C . TYR A 1 155 ? 9.185 -1.733 -12.665 1.00 87.44 155 TYR A C 1
ATOM 1262 O O . TYR A 1 155 ? 8.360 -0.849 -12.505 1.00 87.44 155 TYR A O 1
ATOM 1270 N N . THR A 1 156 ? 10.024 -2.095 -11.687 1.00 84.75 156 THR A N 1
ATOM 1271 C CA . THR A 1 156 ? 9.945 -1.536 -10.325 1.00 84.75 156 THR A CA 1
ATOM 1272 C C . THR A 1 156 ? 10.183 -0.026 -10.299 1.00 84.75 156 THR A C 1
ATOM 1274 O O . THR A 1 156 ? 9.571 0.680 -9.506 1.00 84.75 156 THR A O 1
ATOM 1277 N N . LYS A 1 157 ? 11.069 0.481 -11.160 1.00 82.75 157 LYS A N 1
ATOM 1278 C CA . LYS A 1 157 ? 11.435 1.900 -11.200 1.00 82.75 157 LYS A CA 1
ATOM 1279 C C . LYS A 1 157 ? 10.382 2.793 -11.862 1.00 82.75 157 LYS A C 1
ATOM 1281 O O . LYS A 1 157 ? 10.278 3.958 -11.497 1.00 82.75 157 LYS A O 1
ATOM 1286 N N . GLU A 1 158 ? 9.656 2.272 -12.848 1.00 81.81 158 GLU A N 1
ATOM 1287 C CA . GLU A 1 158 ? 8.593 2.977 -13.586 1.00 81.81 158 GLU A CA 1
ATOM 1288 C C . GLU A 1 158 ? 7.188 2.527 -13.155 1.00 81.81 158 GLU A C 1
ATOM 1290 O O . GLU A 1 158 ? 6.208 2.859 -13.817 1.00 81.81 158 GLU A O 1
ATOM 1295 N N . LEU A 1 159 ? 7.079 1.753 -12.070 1.00 76.50 159 LEU A N 1
ATOM 1296 C CA . LEU A 1 159 ? 5.819 1.178 -11.620 1.00 76.50 159 LEU A CA 1
ATOM 1297 C C . LEU A 1 159 ? 4.843 2.270 -11.178 1.00 76.50 159 LEU A C 1
ATOM 1299 O O . LEU A 1 159 ? 4.997 2.859 -10.109 1.00 76.50 159 LEU A O 1
ATOM 1303 N N . ASP A 1 160 ? 3.772 2.447 -11.945 1.00 77.69 160 ASP A N 1
ATOM 1304 C CA . ASP A 1 160 ? 2.554 3.071 -11.444 1.00 77.69 160 ASP A CA 1
ATOM 1305 C C . ASP A 1 160 ? 1.715 2.005 -10.719 1.00 77.69 160 ASP A C 1
ATOM 1307 O O . ASP A 1 160 ? 0.969 1.230 -11.328 1.00 77.69 160 ASP A O 1
ATOM 1311 N N . LEU A 1 161 ? 1.881 1.949 -9.393 1.00 74.56 161 LEU A N 1
ATOM 1312 C CA . LEU A 1 161 ? 1.153 1.040 -8.502 1.00 74.56 161 LEU A CA 1
ATOM 1313 C C . LEU A 1 161 ? -0.361 1.171 -8.682 1.00 74.56 161 LEU A C 1
ATOM 1315 O O . LEU A 1 161 ? -1.062 0.164 -8.783 1.00 74.56 161 LEU A O 1
ATOM 1319 N N . ARG A 1 162 ? -0.871 2.403 -8.768 1.00 74.81 162 ARG A N 1
ATOM 1320 C CA . ARG A 1 162 ? -2.308 2.659 -8.868 1.00 74.81 162 ARG A CA 1
ATOM 1321 C C . ARG A 1 162 ? -2.846 2.132 -10.187 1.00 74.81 162 ARG A C 1
ATOM 1323 O O . ARG A 1 162 ? -3.853 1.420 -10.192 1.00 74.81 162 ARG A O 1
ATOM 1330 N N . GLN A 1 163 ? -2.173 2.444 -11.291 1.00 80.25 163 GLN A N 1
ATOM 1331 C CA . GLN A 1 163 ? -2.565 1.964 -12.612 1.00 80.25 163 GLN A CA 1
ATOM 1332 C C . GLN A 1 163 ? -2.507 0.434 -12.691 1.00 80.25 163 GLN A C 1
ATOM 1334 O O . GLN A 1 163 ? -3.462 -0.184 -13.161 1.00 80.25 163 GLN A O 1
ATOM 1339 N N . SER A 1 164 ? -1.429 -0.183 -12.196 1.00 80.31 164 SER A N 1
ATOM 1340 C CA . SER A 1 164 ? -1.244 -1.637 -12.256 1.00 80.31 164 SER A CA 1
ATOM 1341 C C . SER A 1 164 ? -2.298 -2.385 -11.437 1.00 80.31 164 SER A C 1
ATOM 1343 O O . SER A 1 164 ? -2.945 -3.295 -11.956 1.00 80.31 164 SER A O 1
ATOM 1345 N N . ILE A 1 165 ? -2.557 -1.966 -10.193 1.00 79.81 165 ILE A N 1
ATOM 1346 C CA . ILE A 1 165 ? -3.584 -2.592 -9.345 1.00 79.81 165 ILE A CA 1
ATOM 1347 C C . ILE A 1 165 ? -4.975 -2.385 -9.957 1.00 79.81 165 ILE A C 1
ATOM 1349 O O . ILE A 1 165 ? -5.745 -3.338 -10.070 1.00 79.81 165 ILE A O 1
ATOM 1353 N N . THR A 1 166 ? -5.285 -1.173 -10.434 1.00 82.62 166 THR A N 1
ATOM 1354 C CA . THR A 1 166 ? -6.575 -0.886 -11.085 1.00 82.62 166 THR A CA 1
ATOM 1355 C C . THR A 1 166 ? -6.798 -1.761 -12.317 1.00 82.62 166 THR A C 1
ATOM 1357 O O . THR A 1 166 ? -7.902 -2.266 -12.520 1.00 82.62 166 THR A O 1
ATOM 1360 N N . ALA A 1 167 ? -5.767 -1.967 -13.139 1.00 82.69 167 ALA A N 1
ATOM 1361 C CA . ALA A 1 167 ? -5.861 -2.796 -14.334 1.00 82.69 167 ALA A CA 1
ATOM 1362 C C . ALA A 1 167 ? -6.050 -4.288 -14.001 1.00 82.69 167 ALA A C 1
ATOM 1364 O O . ALA A 1 167 ? -6.816 -4.979 -14.672 1.00 82.69 167 ALA A O 1
ATOM 1365 N N . ARG A 1 168 ? -5.391 -4.776 -12.942 1.00 85.06 168 ARG A N 1
ATOM 1366 C CA . ARG A 1 168 ? -5.393 -6.198 -12.560 1.00 85.06 168 ARG A CA 1
ATOM 1367 C C . ARG A 1 168 ? -6.585 -6.617 -11.702 1.00 85.06 168 ARG A C 1
ATOM 1369 O O . ARG A 1 168 ? -7.015 -7.765 -11.778 1.00 85.06 168 ARG A O 1
ATOM 1376 N N . GLU A 1 169 ? -7.124 -5.720 -10.883 1.00 80.50 169 GLU A N 1
ATOM 1377 C CA . GLU A 1 169 ? -8.298 -5.992 -10.040 1.00 80.50 169 GLU A CA 1
ATOM 1378 C C . GLU A 1 169 ? -9.604 -5.427 -10.611 1.00 80.50 169 GLU A C 1
ATOM 1380 O O . GLU A 1 169 ? -10.697 -5.824 -10.204 1.00 80.50 169 GLU A O 1
ATOM 1385 N N . GLY A 1 170 ? -9.503 -4.518 -11.581 1.00 77.56 170 GLY A N 1
ATOM 1386 C CA . GLY A 1 170 ? -10.630 -3.772 -12.124 1.00 77.56 170 GLY A CA 1
ATOM 1387 C C . GLY A 1 170 ? -11.056 -2.611 -11.222 1.00 77.56 170 GLY A C 1
ATOM 1388 O O . GLY A 1 170 ? -10.782 -2.578 -10.024 1.00 77.56 170 GLY A O 1
ATOM 1389 N N . LYS A 1 171 ? -11.789 -1.649 -11.798 1.00 72.44 171 LYS A N 1
ATOM 1390 C CA . LYS A 1 171 ? -12.228 -0.428 -11.093 1.00 72.44 171 LYS A CA 1
ATOM 1391 C C . LYS A 1 171 ? -13.032 -0.725 -9.818 1.00 72.44 171 LYS A C 1
ATOM 1393 O O . LYS A 1 171 ? -12.864 -0.027 -8.824 1.00 72.44 171 LYS A O 1
ATOM 1398 N N . ARG A 1 172 ? -13.880 -1.764 -9.835 1.00 64.19 172 ARG A N 1
ATOM 1399 C CA . ARG A 1 172 ? -14.712 -2.171 -8.687 1.00 64.19 172 ARG A CA 1
ATOM 1400 C C . ARG A 1 172 ? -13.885 -2.844 -7.584 1.00 64.19 172 ARG A C 1
ATOM 1402 O O . ARG A 1 172 ? -14.051 -2.480 -6.426 1.00 64.19 172 ARG A O 1
ATOM 1409 N N . GLY A 1 173 ? -12.967 -3.748 -7.944 1.00 62.28 173 GLY A N 1
ATOM 1410 C CA . GLY A 1 173 ? -12.043 -4.389 -6.999 1.00 62.28 173 GLY A CA 1
ATOM 1411 C C . GLY A 1 173 ? -11.092 -3.378 -6.358 1.00 62.28 173 GLY A C 1
ATOM 1412 O O . GLY A 1 173 ? -11.002 -3.309 -5.136 1.00 62.28 173 GLY A O 1
ATOM 1413 N N . PHE A 1 174 ? -10.514 -2.489 -7.170 1.00 64.31 174 PHE A N 1
ATOM 1414 C CA . PHE A 1 174 ? -9.685 -1.381 -6.697 1.00 64.31 174 PHE A CA 1
ATOM 1415 C C . PHE A 1 174 ? -10.447 -0.453 -5.740 1.00 64.31 174 PHE A C 1
ATOM 1417 O O . PHE A 1 174 ? -9.953 -0.152 -4.662 1.00 64.31 174 PHE A O 1
ATOM 1424 N N . ALA A 1 175 ? -11.675 -0.039 -6.078 1.00 62.53 175 ALA A N 1
ATOM 1425 C CA . ALA A 1 175 ? -12.480 0.853 -5.236 1.00 62.53 175 ALA A CA 1
ATOM 1426 C C . ALA A 1 175 ? -13.002 0.214 -3.933 1.00 62.53 175 ALA A C 1
ATOM 1428 O O . ALA A 1 175 ? -13.487 0.941 -3.062 1.00 62.53 175 ALA A O 1
ATOM 1429 N N . SER A 1 176 ? -12.954 -1.115 -3.821 1.00 57.38 176 SER A N 1
ATOM 1430 C CA . SER A 1 176 ? -13.344 -1.869 -2.626 1.00 57.38 176 SER A CA 1
ATOM 1431 C C . SER A 1 176 ? -12.137 -2.210 -1.748 1.00 57.38 176 SER A C 1
ATOM 1433 O O . SER A 1 176 ? -12.214 -2.018 -0.543 1.00 57.38 176 SER A O 1
ATOM 1435 N N . ARG A 1 177 ? -11.017 -2.660 -2.335 1.00 51.88 177 ARG A N 1
ATOM 1436 C CA . ARG A 1 177 ? -9.854 -3.194 -1.595 1.00 51.88 177 ARG A CA 1
ATOM 1437 C C . ARG A 1 177 ? -8.673 -2.238 -1.482 1.00 51.88 177 ARG A C 1
ATOM 1439 O O . ARG A 1 177 ? -7.929 -2.298 -0.514 1.00 51.88 177 ARG A O 1
ATOM 1446 N N . HIS A 1 178 ? -8.495 -1.368 -2.471 1.00 49.88 178 HIS A N 1
ATOM 1447 C CA . HIS A 1 178 ? -7.357 -0.444 -2.569 1.00 49.88 178 HIS A CA 1
ATOM 1448 C C . HIS A 1 178 ? -7.832 0.990 -2.741 1.00 49.88 178 HIS A C 1
ATOM 1450 O O . HIS A 1 178 ? -7.163 1.801 -3.388 1.00 49.88 178 HIS A O 1
ATOM 1456 N N . ARG A 1 179 ? -9.015 1.303 -2.189 1.00 49.91 179 ARG A N 1
ATOM 1457 C CA . ARG A 1 179 ? -9.511 2.671 -2.100 1.00 49.91 179 ARG A CA 1
ATOM 1458 C C . ARG A 1 179 ? -8.423 3.444 -1.370 1.00 49.91 179 ARG A C 1
ATOM 1460 O O . ARG A 1 179 ? -8.257 3.297 -0.165 1.00 49.91 179 ARG A O 1
ATOM 1467 N N . ALA A 1 180 ? -7.657 4.245 -2.112 1.00 41.88 180 ALA A N 1
ATOM 1468 C CA . ALA A 1 180 ? -6.943 5.342 -1.494 1.00 41.88 180 ALA A CA 1
ATOM 1469 C C . ALA A 1 180 ? -8.016 6.065 -0.690 1.00 41.88 180 ALA A C 1
ATOM 1471 O O . ALA A 1 180 ? -9.053 6.411 -1.265 1.00 41.88 180 ALA A O 1
ATOM 1472 N N . VAL A 1 181 ? -7.807 6.193 0.616 1.00 46.16 181 VAL A N 1
ATOM 1473 C CA . VAL A 1 181 ? -8.613 7.047 1.483 1.00 46.16 181 VAL A CA 1
ATOM 1474 C C . VAL A 1 181 ? -8.373 8.473 0.959 1.00 46.16 181 VAL A C 1
ATOM 1476 O O . VAL A 1 181 ? -7.476 9.191 1.385 1.00 46.16 181 VAL A O 1
ATOM 1479 N N . LEU A 1 182 ? -9.018 8.787 -0.166 1.00 36.75 182 LEU A N 1
ATOM 1480 C CA . LEU A 1 182 ? -8.959 10.044 -0.887 1.00 36.75 182 LEU A CA 1
ATOM 1481 C C . LEU A 1 182 ? -9.984 10.917 -0.188 1.00 36.75 182 LEU A C 1
ATOM 1483 O O . LEU A 1 182 ? -11.182 10.663 -0.257 1.00 36.75 182 LEU A O 1
ATOM 1487 N N . GLY A 1 183 ? -9.437 11.891 0.526 1.00 34.91 183 GLY A N 1
ATOM 1488 C CA . GLY A 1 183 ? -10.014 12.490 1.714 1.00 34.91 183 GLY A CA 1
ATOM 1489 C C . GLY A 1 183 ? -9.219 11.906 2.875 1.00 34.91 183 GLY A C 1
ATOM 1490 O O . GLY A 1 18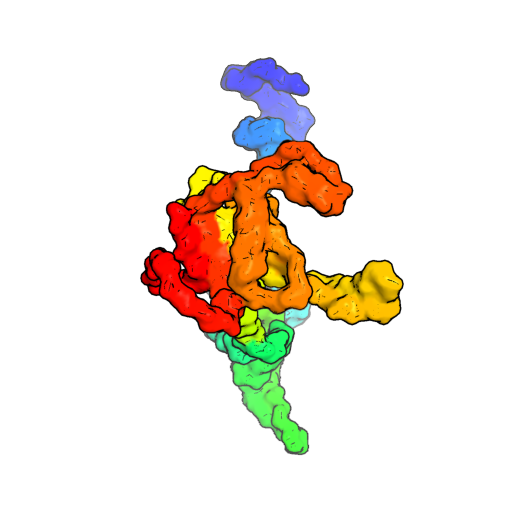3 ? -9.481 10.800 3.290 1.00 34.91 183 GLY A O 1
ATOM 1491 N N . LYS A 1 184 ? -8.240 12.568 3.488 1.00 37.91 184 LYS A N 1
ATOM 1492 C CA . LYS A 1 184 ? -8.470 13.850 4.160 1.00 37.91 184 LYS A CA 1
ATOM 1493 C C . LYS A 1 184 ? -9.936 14.031 4.594 1.00 37.91 184 LYS A C 1
ATOM 1495 O O . LYS A 1 184 ? -10.467 15.126 4.505 1.00 37.91 184 LYS A O 1
ATOM 1500 N N . SER A 1 185 ? -10.587 12.971 5.078 1.00 40.72 185 SER A N 1
ATOM 1501 C CA . SER A 1 185 ? -11.688 13.121 6.028 1.00 40.72 185 SER A CA 1
ATOM 1502 C C . SER A 1 185 ? -11.187 13.919 7.242 1.00 40.72 185 SER A C 1
ATOM 1504 O O . SER A 1 185 ? -11.910 14.740 7.779 1.00 40.72 185 SER A O 1
ATOM 1506 N N . THR A 1 186 ? -9.878 13.865 7.513 1.00 42.16 186 THR A N 1
ATOM 1507 C CA . THR A 1 186 ? -9.146 14.712 8.465 1.00 42.16 186 THR A CA 1
ATOM 1508 C C . THR A 1 186 ? -9.216 16.219 8.194 1.00 42.16 186 THR A C 1
ATOM 1510 O O . THR A 1 186 ? -8.717 16.988 9.003 1.00 42.16 186 THR A O 1
ATOM 1513 N N . GLN A 1 187 ? -9.768 16.680 7.061 1.00 42.59 187 GLN A N 1
ATOM 1514 C CA . GLN A 1 187 ? -9.995 18.115 6.824 1.00 42.59 187 GLN A CA 1
ATOM 1515 C C . GLN A 1 187 ? -11.401 18.600 7.211 1.00 42.59 187 GLN A C 1
ATOM 1517 O O . GLN A 1 187 ? -11.600 19.809 7.228 1.00 42.59 187 GLN A O 1
ATOM 1522 N N . MET A 1 188 ? -12.335 17.702 7.552 1.00 46.06 188 MET A N 1
ATOM 1523 C CA . MET A 1 188 ? -13.622 18.054 8.184 1.00 46.06 188 MET A CA 1
ATOM 1524 C C . MET A 1 188 ? -13.743 17.538 9.630 1.00 46.06 188 MET A C 1
ATOM 1526 O O . MET A 1 188 ? -14.720 17.826 10.305 1.00 46.06 188 MET A O 1
ATOM 1530 N N . GLU A 1 189 ? -12.756 16.785 10.122 1.00 54.97 189 GLU A N 1
ATOM 1531 C CA . GLU A 1 189 ? -12.728 16.241 11.483 1.00 54.97 189 GLU A CA 1
ATOM 1532 C C . GLU A 1 189 ? -12.211 17.303 12.470 1.00 54.97 189 GLU A C 1
ATOM 1534 O O . GLU A 1 189 ? -11.005 17.453 12.668 1.00 54.97 189 GLU A O 1
ATOM 1539 N N . ILE A 1 190 ? -13.122 18.062 13.080 1.00 63.50 190 ILE A N 1
ATOM 1540 C CA . ILE A 1 190 ? -12.789 19.053 14.117 1.00 63.50 190 ILE A CA 1
ATOM 1541 C C . ILE A 1 190 ? -12.492 18.343 15.461 1.00 63.50 190 ILE A C 1
ATOM 1543 O O . ILE A 1 190 ? -11.719 18.854 16.272 1.00 63.50 190 ILE A O 1
ATOM 1547 N N . GLY A 1 191 ? -13.028 17.128 15.663 1.00 77.44 191 GLY A N 1
ATOM 1548 C CA . GLY A 1 191 ? -12.794 16.253 16.823 1.00 77.44 191 GLY A CA 1
ATOM 1549 C C . GLY A 1 191 ? -13.752 15.045 16.891 1.00 77.44 191 GLY A C 1
ATOM 1550 O O . GLY A 1 191 ? -14.506 14.815 15.938 1.00 77.44 191 GLY A O 1
ATOM 1551 N N . PRO A 1 192 ? -13.757 14.269 17.998 1.00 82.75 192 PRO A N 1
ATOM 1552 C CA . PRO A 1 192 ? -14.742 13.205 18.223 1.00 82.75 192 PRO A CA 1
ATOM 1553 C C . PRO A 1 192 ? -16.172 13.742 18.095 1.00 82.75 192 PRO A C 1
ATOM 1555 O O . PRO A 1 192 ? -16.459 14.827 18.596 1.00 82.75 192 PRO A O 1
ATOM 1558 N N . GLY A 1 193 ? -17.067 13.006 17.433 1.00 82.00 193 GLY A N 1
ATOM 1559 C CA . GLY A 1 193 ? -18.451 13.462 17.231 1.00 82.00 193 GLY A CA 1
ATOM 1560 C C . GLY A 1 193 ? -18.672 14.288 15.963 1.00 82.00 193 GLY A C 1
ATOM 1561 O O . GLY A 1 193 ? -19.815 14.582 15.636 1.00 82.00 193 GLY A O 1
ATOM 1562 N N . SER A 1 194 ? -17.622 14.622 15.203 1.00 82.75 194 SER A N 1
ATOM 1563 C CA . SER A 1 194 ? -17.797 15.379 13.949 1.00 82.75 194 SER A CA 1
ATOM 1564 C C . SER A 1 194 ? -18.487 14.529 12.877 1.00 82.75 194 SER A C 1
ATOM 1566 O O . SER A 1 194 ? -19.420 14.966 12.210 1.00 82.75 194 SER A O 1
ATOM 1568 N N . ILE A 1 195 ? -18.022 13.291 12.684 1.00 83.38 195 ILE A N 1
ATOM 1569 C CA . ILE A 1 195 ? -18.514 12.419 11.617 1.00 83.38 195 ILE A CA 1
ATOM 1570 C C . ILE A 1 195 ? -18.620 10.993 12.137 1.00 83.38 195 ILE A C 1
ATOM 1572 O O . ILE A 1 195 ? -17.611 10.406 12.532 1.00 83.38 195 ILE A O 1
ATOM 1576 N N . TYR A 1 196 ? -19.822 10.419 12.083 1.00 88.88 196 TYR A N 1
ATOM 1577 C CA . TYR A 1 196 ? -20.033 8.992 12.329 1.00 88.88 196 TYR A CA 1
ATOM 1578 C C . TYR A 1 196 ? -20.242 8.263 11.007 1.00 88.88 196 TYR A C 1
ATOM 1580 O O . TYR A 1 196 ? -20.948 8.746 10.121 1.00 88.88 196 TYR A O 1
ATOM 1588 N N . GLN A 1 197 ? -19.645 7.083 10.876 1.00 89.25 197 GLN A N 1
ATOM 1589 C CA . GLN A 1 197 ? -19.861 6.192 9.742 1.00 89.25 197 GLN A CA 1
ATOM 1590 C C . GLN A 1 197 ? -20.679 4.973 10.173 1.00 89.25 197 GLN A C 1
ATOM 1592 O O . GLN A 1 197 ? -20.378 4.379 11.204 1.00 89.25 197 GLN A O 1
ATOM 1597 N N . ILE A 1 198 ? -21.672 4.584 9.371 1.00 87.81 198 ILE A N 1
ATOM 1598 C CA . ILE A 1 198 ? -22.433 3.341 9.572 1.00 87.81 198 ILE A CA 1
ATOM 1599 C C . ILE A 1 198 ? -21.894 2.255 8.644 1.00 87.81 198 ILE A C 1
ATOM 1601 O O . ILE A 1 198 ? -21.698 2.511 7.452 1.00 87.81 198 ILE A O 1
ATOM 1605 N N . ASP A 1 199 ? -21.695 1.056 9.182 1.00 88.06 199 ASP A N 1
ATOM 1606 C CA . ASP A 1 199 ? -21.365 -0.151 8.422 1.00 88.06 199 ASP A CA 1
ATOM 1607 C C . ASP A 1 199 ? -22.218 -1.330 8.910 1.00 88.06 199 ASP A C 1
ATOM 1609 O O . ASP A 1 199 ? -22.487 -1.435 10.110 1.00 88.06 199 ASP A O 1
ATOM 1613 N N . ALA A 1 200 ? -22.638 -2.213 8.000 1.00 88.25 200 ALA A N 1
ATOM 1614 C CA . ALA A 1 200 ? -23.281 -3.475 8.349 1.00 88.25 200 ALA A CA 1
ATOM 1615 C C . ALA A 1 200 ? -22.482 -4.652 7.786 1.00 88.25 200 ALA A C 1
ATOM 1617 O O . ALA A 1 200 ? -21.994 -4.637 6.658 1.00 88.25 200 ALA A O 1
ATOM 1618 N N . THR A 1 201 ? -22.323 -5.700 8.588 1.00 87.12 201 THR A N 1
ATOM 1619 C CA . THR A 1 201 ? -21.595 -6.903 8.184 1.00 87.12 201 THR A CA 1
ATOM 1620 C C . THR A 1 201 ? -22.311 -8.147 8.689 1.00 87.12 201 THR A C 1
ATOM 1622 O O . THR A 1 201 ? -22.725 -8.228 9.844 1.00 87.12 201 THR A O 1
ATOM 1625 N N . ILE A 1 202 ? -22.427 -9.155 7.823 1.00 89.69 202 ILE A N 1
ATOM 1626 C CA . ILE A 1 202 ? -22.900 -10.487 8.210 1.00 89.69 202 ILE A CA 1
ATOM 1627 C C . ILE A 1 202 ? -21.794 -11.165 9.023 1.00 89.69 202 ILE A C 1
ATOM 1629 O O . ILE A 1 202 ? -20.712 -11.442 8.500 1.00 89.69 202 ILE A O 1
ATOM 1633 N N . ALA A 1 203 ? -22.068 -11.471 10.287 1.00 89.88 203 ALA A N 1
ATOM 1634 C CA . ALA A 1 203 ? -21.111 -12.142 11.151 1.00 89.88 203 ALA A CA 1
ATOM 1635 C C . ALA A 1 203 ? -20.830 -13.569 10.657 1.00 89.88 203 ALA A C 1
ATOM 1637 O O . ALA A 1 203 ? -21.709 -14.272 10.143 1.00 89.88 203 ALA A O 1
ATOM 1638 N N . ASP A 1 204 ? -19.589 -14.025 10.817 1.00 91.19 204 ASP A N 1
ATOM 1639 C CA . ASP A 1 204 ? -19.173 -15.385 10.455 1.00 91.19 204 ASP A CA 1
ATOM 1640 C C . ASP A 1 204 ? -19.380 -16.378 11.601 1.00 91.19 204 ASP A C 1
ATOM 1642 O O . ASP A 1 204 ? -18.503 -17.153 11.966 1.00 91.19 204 ASP A O 1
ATOM 1646 N N . VAL A 1 205 ? -20.569 -16.314 12.201 1.00 90.81 205 VAL A N 1
ATOM 1647 C CA . VAL A 1 205 ? -21.019 -17.201 13.274 1.00 90.81 205 VAL A CA 1
ATOM 1648 C C . VAL A 1 205 ? -22.462 -17.615 13.011 1.00 90.81 205 VAL A C 1
ATOM 1650 O O . VAL A 1 205 ? -23.274 -16.810 12.555 1.00 90.81 205 VAL A O 1
ATOM 1653 N N . TYR A 1 206 ? -22.784 -18.876 13.291 1.00 92.1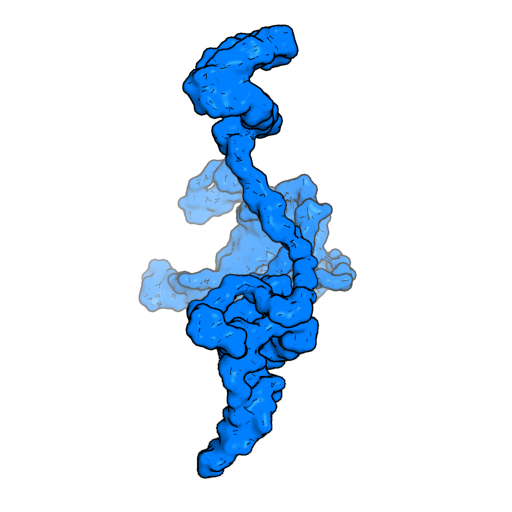9 206 TYR A N 1
ATOM 1654 C CA . TYR A 1 206 ? -24.156 -19.374 13.247 1.00 92.19 206 TYR A CA 1
ATOM 1655 C C . TYR A 1 206 ? -24.766 -19.282 14.641 1.00 92.19 206 TYR A C 1
ATOM 1657 O O . TYR A 1 206 ? -24.245 -19.868 15.590 1.00 92.19 206 TYR A O 1
ATOM 1665 N N . LEU A 1 207 ? -25.875 -18.557 14.757 1.00 92.00 207 LEU A N 1
ATOM 1666 C CA . LEU A 1 207 ? -26.690 -18.548 15.961 1.00 92.00 207 LEU A CA 1
ATOM 1667 C C . LEU A 1 207 ? -27.558 -19.805 15.990 1.00 92.00 207 LEU A C 1
ATOM 1669 O O . LEU A 1 207 ? -28.144 -20.200 14.979 1.00 92.00 207 LEU A O 1
ATOM 1673 N N . VAL A 1 208 ? -27.637 -20.418 17.165 1.00 94.12 208 VAL A N 1
ATOM 1674 C CA . VAL A 1 208 ? -28.476 -21.586 17.448 1.00 94.12 208 VAL A CA 1
ATOM 1675 C C . VAL A 1 208 ? -29.553 -21.211 18.457 1.00 94.12 208 VAL A C 1
ATOM 1677 O O . VAL A 1 208 ? -29.371 -20.277 19.241 1.00 94.12 208 VAL A O 1
ATOM 1680 N N . SER A 1 209 ? -30.674 -21.928 18.442 1.00 91.94 209 SER A N 1
ATOM 1681 C CA . SER A 1 209 ? -31.754 -21.692 19.401 1.00 91.94 209 SER A CA 1
ATOM 1682 C C . SER A 1 209 ? -31.314 -21.999 20.833 1.00 91.94 209 SER A C 1
ATOM 1684 O O . SER A 1 209 ? -30.626 -22.986 21.104 1.00 91.94 209 SER A O 1
ATOM 1686 N N . SER A 1 210 ? -31.727 -21.142 21.770 1.00 90.25 210 SER A N 1
ATOM 1687 C CA . SER A 1 210 ? -31.516 -21.355 23.205 1.00 90.25 210 SER A CA 1
ATOM 1688 C C . SER A 1 210 ? -32.355 -22.515 23.748 1.00 90.25 210 SER A C 1
ATOM 1690 O O . SER A 1 210 ? -31.940 -23.152 24.713 1.00 90.25 210 SER A O 1
ATOM 1692 N N . PHE A 1 211 ? -33.496 -22.813 23.114 1.00 92.50 211 PHE A N 1
ATOM 1693 C CA . PHE A 1 211 ? -34.376 -23.930 23.473 1.00 92.50 211 PHE A CA 1
ATOM 1694 C C . PHE A 1 211 ? -33.866 -25.271 22.935 1.00 92.50 211 PHE A C 1
ATOM 1696 O O . PHE A 1 211 ? -33.996 -26.290 23.607 1.00 92.50 211 PHE A O 1
ATOM 1703 N N . ASP A 1 212 ? -33.270 -25.265 21.740 1.00 92.75 212 ASP A N 1
ATOM 1704 C CA . ASP A 1 212 ? -32.697 -26.451 21.104 1.00 92.75 212 ASP A CA 1
ATOM 1705 C C . ASP A 1 212 ? -31.478 -26.072 20.254 1.00 92.75 212 ASP A C 1
ATOM 1707 O O . ASP A 1 212 ? -31.590 -25.479 19.180 1.00 92.75 212 ASP A O 1
ATOM 1711 N N . ARG A 1 213 ? -30.289 -26.459 20.723 1.00 89.06 213 ARG A N 1
ATOM 1712 C CA . ARG A 1 213 ? -29.019 -26.129 20.061 1.00 89.06 213 ARG A CA 1
ATOM 1713 C C . ARG A 1 213 ? -28.795 -26.880 18.747 1.00 89.06 213 ARG A C 1
ATOM 1715 O O . ARG A 1 213 ? -27.853 -26.544 18.034 1.00 89.06 213 ARG A O 1
ATOM 1722 N N . SER A 1 214 ? -29.616 -27.882 18.425 1.00 91.25 214 SER A N 1
ATOM 1723 C CA . SER A 1 214 ? -29.582 -28.551 17.120 1.00 91.25 214 SER A CA 1
ATOM 1724 C C . SER A 1 214 ? -30.209 -27.702 16.007 1.00 91.25 214 SER A C 1
ATOM 1726 O O . SER A 1 214 ? -29.913 -27.910 14.829 1.00 91.25 214 SER A O 1
ATOM 1728 N N . LEU A 1 215 ? -31.024 -26.704 16.369 1.00 90.50 215 LEU A N 1
ATOM 1729 C CA . LEU A 1 215 ? -31.685 -25.803 15.434 1.00 90.50 215 LEU A CA 1
ATOM 1730 C C . LEU A 1 215 ? -30.820 -24.568 15.168 1.00 90.50 215 LEU A C 1
ATOM 1732 O O . LEU A 1 215 ? -30.624 -23.715 16.038 1.00 90.50 215 LEU A O 1
ATOM 1736 N N . ILE A 1 216 ? -30.331 -24.459 13.932 1.00 91.31 216 ILE A N 1
ATOM 1737 C CA . ILE A 1 216 ? -29.604 -23.288 13.437 1.00 91.31 216 ILE A CA 1
ATOM 1738 C C . ILE A 1 216 ? -30.619 -22.211 13.050 1.00 91.31 216 ILE A C 1
ATOM 1740 O O . ILE A 1 216 ? -31.454 -22.432 12.176 1.00 91.31 216 ILE A O 1
ATOM 1744 N N . ILE A 1 217 ? -30.521 -21.037 13.676 1.00 91.50 217 ILE A N 1
ATOM 1745 C CA . ILE A 1 217 ? -31.365 -19.878 13.362 1.00 91.50 217 ILE A CA 1
ATOM 1746 C C . ILE A 1 217 ? -30.837 -19.173 12.110 1.00 91.50 217 ILE A C 1
ATOM 1748 O O . ILE A 1 217 ? -31.597 -18.845 11.205 1.00 91.50 217 ILE A O 1
ATOM 1752 N N . GLY A 1 218 ? -29.523 -18.946 12.049 1.00 90.94 218 GLY A N 1
ATOM 1753 C CA . GLY A 1 218 ? -28.891 -18.252 10.932 1.00 90.94 218 GLY A CA 1
ATOM 1754 C C . GLY A 1 218 ? -27.683 -17.429 11.350 1.00 90.94 218 GLY A C 1
ATOM 1755 O O . GLY A 1 218 ? -27.174 -17.556 12.464 1.00 90.94 218 GLY A O 1
ATOM 1756 N N . ARG A 1 219 ? -27.207 -16.593 10.430 1.00 93.38 219 ARG A N 1
ATOM 1757 C CA . ARG A 1 219 ? -26.077 -15.689 10.658 1.00 93.38 219 ARG A CA 1
ATOM 1758 C C . ARG A 1 219 ? -26.606 -14.290 10.961 1.00 93.38 219 ARG A C 1
ATOM 1760 O O . ARG A 1 219 ? -27.438 -13.811 10.192 1.00 93.38 219 ARG A O 1
ATOM 1767 N N . PRO A 1 220 ? -26.143 -13.633 12.031 1.00 94.19 220 PRO A N 1
ATOM 1768 C CA . PRO A 1 220 ? -26.614 -12.304 12.360 1.00 94.19 220 PRO A CA 1
ATOM 1769 C C . PRO A 1 220 ? -25.930 -11.252 11.485 1.00 94.19 220 PRO A C 1
ATOM 1771 O O . PRO A 1 220 ? -24.769 -11.397 11.096 1.00 94.19 220 PRO A O 1
ATOM 1774 N N . VAL A 1 221 ? -26.648 -10.170 11.223 1.00 91.62 221 VAL A N 1
ATOM 1775 C CA . VAL A 1 221 ? -26.126 -8.919 10.678 1.00 91.62 221 VAL A CA 1
ATOM 1776 C C . VAL A 1 221 ? -25.818 -7.989 11.843 1.00 91.62 221 VAL A C 1
ATOM 1778 O O . VAL A 1 221 ? -26.675 -7.742 12.693 1.00 91.62 221 VAL A O 1
ATOM 1781 N N . ILE A 1 222 ? -24.588 -7.487 11.884 1.00 92.75 222 ILE A N 1
ATOM 1782 C CA . ILE A 1 222 ? -24.109 -6.544 12.890 1.00 92.75 222 ILE A CA 1
ATOM 1783 C C . ILE A 1 222 ? -23.983 -5.176 12.228 1.00 92.75 222 ILE A C 1
ATOM 1785 O O . ILE A 1 222 ? -23.212 -5.026 11.282 1.00 92.75 222 ILE A O 1
ATOM 1789 N N . TYR A 1 223 ? -24.715 -4.196 12.747 1.00 92.56 223 TYR A N 1
ATOM 1790 C CA . TYR A 1 223 ? -24.596 -2.784 12.404 1.00 92.56 223 TYR A CA 1
ATOM 1791 C C . TYR A 1 223 ? -23.724 -2.090 13.440 1.00 92.56 223 TYR A C 1
ATOM 1793 O O . TYR A 1 223 ? -23.960 -2.225 14.643 1.00 92.56 223 TYR A O 1
ATOM 1801 N N . VAL A 1 224 ? -22.750 -1.317 12.976 1.00 92.75 224 VAL A N 1
ATOM 1802 C CA . VAL A 1 224 ? -21.852 -0.536 13.828 1.00 92.75 224 VAL A CA 1
ATOM 1803 C C . VAL A 1 224 ? -21.842 0.925 13.395 1.00 92.75 224 VAL A C 1
ATOM 1805 O O . VAL A 1 224 ? -21.701 1.239 12.214 1.00 92.75 224 VAL A O 1
ATOM 1808 N N . MET A 1 225 ? -21.972 1.820 14.373 1.00 91.25 225 MET A N 1
ATOM 1809 C CA . MET A 1 225 ? -21.707 3.251 14.228 1.00 91.25 225 MET A CA 1
ATOM 1810 C C . MET A 1 225 ? -20.268 3.511 14.660 1.00 91.25 225 MET A C 1
ATOM 1812 O O . MET A 1 225 ? -19.874 3.085 15.742 1.00 91.25 225 MET A O 1
ATOM 1816 N N . ILE A 1 226 ? -19.475 4.193 13.838 1.00 90.06 226 ILE A N 1
ATOM 1817 C CA . ILE A 1 226 ? -18.043 4.384 14.079 1.00 90.06 226 ILE A CA 1
ATOM 1818 C C . ILE A 1 226 ? -17.680 5.872 14.074 1.00 90.06 226 ILE A C 1
ATOM 1820 O O . ILE A 1 226 ? -17.847 6.558 13.067 1.00 90.06 226 ILE A O 1
ATOM 1824 N N . ASP A 1 227 ? -17.085 6.297 15.189 1.00 87.69 227 ASP A N 1
ATOM 1825 C CA . ASP A 1 227 ? -16.145 7.406 15.371 1.00 87.69 227 ASP A CA 1
ATOM 1826 C C . ASP A 1 227 ? -15.173 7.589 14.206 1.00 87.69 227 ASP A C 1
ATOM 1828 O O . ASP A 1 227 ? -14.154 6.908 14.219 1.00 87.69 227 ASP A O 1
ATOM 1832 N N . VAL A 1 228 ? -15.382 8.452 13.205 1.00 83.06 228 VAL A N 1
ATOM 1833 C CA . VAL A 1 228 ? -14.358 8.577 12.144 1.00 83.06 228 VAL A CA 1
ATOM 1834 C C . VAL A 1 228 ? -13.039 9.117 12.716 1.00 83.06 228 VAL A C 1
ATOM 1836 O O . VAL A 1 228 ? -11.969 8.629 12.330 1.00 83.06 228 VAL A O 1
ATOM 1839 N N . PHE A 1 229 ? -13.112 10.049 13.675 1.00 81.06 229 PHE A N 1
ATOM 1840 C CA . PHE A 1 229 ? -11.943 10.628 14.339 1.00 81.06 229 PHE A CA 1
ATOM 1841 C C . PHE A 1 229 ? -11.296 9.652 15.334 1.00 81.06 229 PHE A C 1
ATOM 1843 O O . PHE A 1 229 ? -10.117 9.322 15.202 1.00 81.06 229 PHE A O 1
ATOM 1850 N N . SER A 1 230 ? -12.053 9.163 16.322 1.00 81.38 230 SER A N 1
ATOM 1851 C CA . SER A 1 230 ? -11.515 8.320 17.404 1.00 81.38 230 SER A CA 1
ATOM 1852 C C . SER A 1 230 ? -11.411 6.834 17.052 1.00 81.38 230 SER A C 1
ATOM 1854 O O . SER A 1 230 ? -10.707 6.092 17.733 1.00 81.38 230 SER A O 1
ATOM 1856 N N . ARG A 1 231 ? -12.116 6.384 16.006 1.00 85.19 231 ARG A N 1
ATOM 1857 C CA . ARG A 1 231 ? -12.367 4.967 15.672 1.00 85.19 231 ARG A CA 1
ATOM 1858 C C . ARG A 1 231 ? -13.153 4.191 16.727 1.00 85.19 231 ARG A C 1
ATOM 1860 O O . ARG A 1 231 ? -13.284 2.977 16.595 1.00 85.19 231 ARG A O 1
ATOM 1867 N N . MET A 1 232 ? -13.712 4.871 17.727 1.00 89.00 232 MET A N 1
ATOM 1868 C CA . MET A 1 232 ? -14.602 4.267 18.712 1.00 89.00 232 MET A CA 1
ATOM 1869 C C . MET A 1 232 ? -15.891 3.796 18.038 1.00 89.00 232 MET A C 1
ATOM 1871 O O . MET A 1 232 ? -16.474 4.519 17.233 1.00 89.00 232 MET A O 1
ATOM 1875 N N . ILE A 1 233 ? -16.354 2.595 18.377 1.00 93.19 233 ILE A N 1
ATOM 1876 C CA . ILE A 1 233 ? -17.703 2.162 18.007 1.00 93.19 233 ILE A CA 1
ATOM 1877 C C . ILE A 1 233 ? -18.657 2.906 18.930 1.00 93.19 233 ILE A C 1
ATOM 1879 O O . ILE A 1 233 ? -18.603 2.714 20.139 1.00 93.19 233 ILE A O 1
ATOM 1883 N N . THR A 1 234 ? -19.489 3.784 18.390 1.00 92.94 234 THR A N 1
ATOM 1884 C CA . THR A 1 234 ? -20.360 4.643 19.195 1.00 92.94 234 THR A CA 1
ATOM 1885 C C . THR A 1 234 ? -21.727 4.033 19.435 1.00 92.94 234 THR A C 1
ATOM 1887 O O . THR A 1 234 ? -22.338 4.334 20.452 1.00 92.94 234 THR A O 1
ATOM 1890 N N . GLY A 1 235 ? -22.169 3.127 18.563 1.00 93.06 235 GLY A N 1
ATOM 1891 C CA . GLY A 1 235 ? -23.442 2.419 18.656 1.00 93.06 235 GLY A CA 1
ATOM 1892 C C . GLY A 1 235 ? -23.407 1.078 17.929 1.00 93.06 235 GLY A C 1
ATOM 1893 O O . GLY A 1 235 ? -22.613 0.876 17.005 1.00 93.06 235 GLY A O 1
ATOM 1894 N N . LEU A 1 236 ? -24.262 0.160 18.368 1.00 92.81 236 LEU A N 1
ATOM 1895 C CA . LEU A 1 236 ? -24.314 -1.225 17.913 1.00 92.81 236 LEU A CA 1
ATOM 1896 C C . LEU A 1 236 ? -25.769 -1.680 17.764 1.00 92.81 236 LEU A C 1
ATOM 1898 O O . LEU A 1 236 ? -26.613 -1.389 18.610 1.00 92.81 236 LEU A O 1
ATOM 1902 N N . HIS A 1 237 ? -26.047 -2.465 16.727 1.00 93.00 237 HIS A N 1
ATOM 1903 C CA . HIS A 1 237 ? -27.282 -3.236 16.631 1.00 93.00 237 HIS A CA 1
ATOM 1904 C C . HIS A 1 237 ? -27.023 -4.594 15.975 1.00 93.00 237 HIS A C 1
ATOM 1906 O O . HIS A 1 237 ? -26.258 -4.692 15.019 1.00 93.00 237 HIS A O 1
ATOM 1912 N N . VAL A 1 238 ? -27.657 -5.652 16.482 1.00 92.31 238 VAL A N 1
ATOM 1913 C CA . VAL A 1 238 ? -27.527 -7.014 15.951 1.00 92.31 238 VAL A CA 1
ATOM 1914 C C . VAL A 1 238 ? -28.914 -7.531 15.601 1.00 92.31 238 VAL A C 1
ATOM 1916 O O . VAL A 1 238 ? -29.804 -7.529 16.447 1.00 92.31 238 VAL A O 1
ATOM 1919 N N . SER A 1 239 ? -29.091 -7.990 14.365 1.00 90.00 239 SER A N 1
ATOM 1920 C CA . SER A 1 239 ? -30.374 -8.500 13.873 1.00 90.00 239 SER A CA 1
ATOM 1921 C C . SER A 1 239 ? -30.186 -9.749 13.013 1.00 90.00 239 SER A C 1
ATOM 1923 O O . SER A 1 239 ? -29.099 -9.998 12.498 1.00 90.00 239 SER A O 1
ATOM 1925 N N . LEU A 1 240 ? -31.240 -10.548 12.858 1.00 87.62 240 LEU A N 1
ATOM 1926 C CA . LEU A 1 240 ? -31.276 -11.671 11.909 1.00 87.62 240 LEU A CA 1
ATOM 1927 C C . LEU A 1 240 ? -31.808 -11.255 10.532 1.00 87.62 240 LEU A C 1
ATOM 1929 O O . LEU A 1 240 ? -31.732 -12.025 9.577 1.00 87.62 240 LEU A O 1
ATOM 1933 N N . GLU A 1 241 ? -32.363 -10.049 10.442 1.00 79.56 241 GLU A N 1
ATOM 1934 C CA . GLU A 1 241 ? -32.837 -9.473 9.195 1.00 79.56 241 GLU A CA 1
ATOM 1935 C C . GLU A 1 241 ? -31.654 -8.945 8.380 1.00 79.56 241 GLU A C 1
ATOM 1937 O O . GLU A 1 241 ? -30.600 -8.598 8.917 1.00 79.56 241 GLU A O 1
ATOM 1942 N N . GLY A 1 242 ? -31.812 -8.919 7.056 1.00 74.56 242 GLY A N 1
ATOM 1943 C CA . GLY A 1 242 ? -30.781 -8.395 6.165 1.00 74.56 242 GLY A CA 1
ATOM 1944 C C . GLY A 1 242 ? -30.482 -6.908 6.417 1.00 74.56 242 GLY A C 1
ATOM 1945 O O . GLY A 1 242 ? -31.238 -6.237 7.124 1.00 74.56 242 GLY A O 1
ATOM 1946 N N . PRO A 1 243 ? -29.407 -6.375 5.806 1.00 74.31 243 PRO A N 1
ATOM 1947 C CA . PRO A 1 243 ? -29.106 -4.947 5.829 1.00 74.31 243 PRO A CA 1
ATOM 1948 C C . PRO A 1 243 ? -30.330 -4.091 5.464 1.00 74.31 243 PRO A C 1
ATOM 1950 O O . PRO A 1 243 ? -30.902 -4.244 4.384 1.00 74.31 243 PRO A O 1
ATOM 1953 N N . SER A 1 244 ? -30.756 -3.222 6.378 1.00 80.69 244 SER A N 1
ATOM 1954 C CA . SER A 1 244 ? -31.957 -2.402 6.275 1.00 80.69 244 SER A CA 1
ATOM 1955 C C . SER A 1 244 ? -31.758 -1.054 6.963 1.00 80.69 244 SER A C 1
ATOM 1957 O O . SER A 1 244 ? -30.976 -0.905 7.907 1.00 80.69 244 SER A O 1
ATOM 1959 N N . TRP A 1 245 ? -32.513 -0.051 6.509 1.00 79.06 245 TRP A N 1
ATOM 1960 C CA . TRP A 1 245 ? -32.503 1.274 7.130 1.00 79.06 245 TRP A CA 1
ATOM 1961 C C . TRP A 1 245 ? -32.972 1.240 8.586 1.00 79.06 245 TRP A C 1
ATOM 1963 O O . TRP A 1 245 ? -32.454 1.973 9.421 1.00 79.06 245 TRP A O 1
ATOM 1973 N N . ILE A 1 246 ? -33.914 0.351 8.906 1.00 84.25 246 ILE A N 1
ATOM 1974 C CA . ILE A 1 246 ? -34.432 0.180 10.265 1.00 84.25 246 ILE A CA 1
ATOM 1975 C C . ILE A 1 246 ? -33.309 -0.273 11.203 1.00 84.25 246 ILE A C 1
ATOM 1977 O O . ILE A 1 246 ? -33.118 0.342 12.249 1.00 84.25 246 ILE A O 1
ATOM 1981 N N . GLY A 1 247 ? -32.505 -1.263 10.800 1.00 85.31 247 GLY A N 1
ATOM 1982 C CA . GLY A 1 247 ? -31.353 -1.708 11.591 1.00 85.31 247 GLY A CA 1
ATOM 1983 C C . GLY A 1 247 ? -30.317 -0.600 11.809 1.00 85.31 247 GLY A C 1
ATOM 1984 O O . GLY A 1 247 ? -29.818 -0.424 12.922 1.00 85.31 247 GLY A O 1
ATOM 1985 N N . ALA A 1 248 ? -30.062 0.215 10.780 1.00 86.06 248 ALA A N 1
ATOM 1986 C CA . ALA A 1 248 ? -29.177 1.375 10.883 1.00 86.06 248 ALA A CA 1
ATOM 1987 C C . ALA A 1 248 ? -29.721 2.457 11.838 1.00 86.06 248 ALA A C 1
ATOM 1989 O O . ALA A 1 248 ? -28.962 3.013 12.632 1.00 86.06 248 ALA A O 1
ATOM 1990 N N . MET A 1 249 ? -31.030 2.733 11.812 1.00 88.19 249 MET A N 1
ATOM 1991 C CA . MET A 1 249 ? -31.668 3.678 12.738 1.00 88.19 249 MET A CA 1
ATOM 1992 C C . MET A 1 249 ? -31.583 3.207 14.192 1.00 88.19 249 MET A C 1
ATOM 1994 O O . MET A 1 249 ? -31.332 4.020 15.079 1.00 88.19 249 MET A O 1
ATOM 1998 N N . VAL A 1 250 ? -31.743 1.907 14.454 1.00 90.88 250 VAL A N 1
ATOM 1999 C CA . VAL A 1 250 ? -31.609 1.363 15.815 1.00 90.88 250 VAL A CA 1
ATOM 2000 C C . VAL A 1 250 ? -30.165 1.480 16.312 1.00 90.88 250 VAL A C 1
ATOM 2002 O O . VAL A 1 250 ? -29.945 1.896 17.449 1.00 90.88 250 VAL A O 1
ATOM 2005 N N . ALA A 1 251 ? -29.174 1.199 15.459 1.00 90.94 251 ALA A N 1
ATOM 2006 C CA . ALA A 1 251 ? -27.763 1.404 15.800 1.00 90.94 251 ALA A CA 1
ATOM 2007 C C . ALA A 1 251 ? -27.448 2.883 16.094 1.00 90.94 251 ALA A C 1
ATOM 2009 O O . ALA A 1 251 ? -26.686 3.191 17.011 1.00 90.94 251 ALA A O 1
ATOM 2010 N N . MET A 1 252 ? -28.063 3.803 15.347 1.00 90.62 252 MET A N 1
ATOM 2011 C CA . MET A 1 252 ? -27.944 5.244 15.570 1.00 90.62 252 MET A CA 1
ATOM 2012 C C . MET A 1 252 ? -28.588 5.680 16.890 1.00 90.62 252 MET A C 1
ATOM 2014 O O . MET A 1 252 ? -27.973 6.429 17.644 1.00 90.62 252 MET A O 1
ATOM 2018 N N . ALA A 1 253 ? -29.785 5.180 17.207 1.00 91.38 253 ALA A N 1
ATOM 2019 C CA . ALA A 1 253 ? -30.432 5.443 18.489 1.00 91.38 253 ALA A CA 1
ATOM 2020 C C . ALA A 1 253 ? -29.553 4.950 19.649 1.00 91.38 253 ALA A C 1
ATOM 2022 O O . ALA A 1 253 ? -29.280 5.707 20.581 1.00 91.38 253 ALA A O 1
ATOM 2023 N N . ASN A 1 254 ? -29.011 3.732 19.534 1.00 93.31 254 ASN A N 1
ATOM 2024 C CA . ASN A 1 254 ? -28.058 3.187 20.497 1.00 93.31 254 ASN A CA 1
ATOM 2025 C C . ASN A 1 254 ? -26.813 4.075 20.650 1.00 93.31 254 ASN A C 1
ATOM 2027 O O . ASN A 1 254 ? -26.317 4.233 21.765 1.00 93.31 254 ASN A O 1
ATOM 2031 N N . ALA A 1 255 ? -26.345 4.723 19.575 1.00 92.06 255 ALA A N 1
ATOM 2032 C CA . ALA A 1 255 ? -25.193 5.617 19.650 1.00 92.06 255 ALA A CA 1
ATOM 2033 C C . ALA A 1 255 ? -25.395 6.796 20.610 1.00 92.06 255 ALA A C 1
ATOM 2035 O O . ALA A 1 255 ? -24.453 7.194 21.295 1.00 92.06 255 ALA A O 1
ATOM 2036 N N . THR A 1 256 ? -26.632 7.277 20.728 1.00 91.25 256 THR A N 1
ATOM 2037 C CA . THR A 1 256 ? -27.027 8.378 21.621 1.00 91.25 256 THR A CA 1
ATOM 2038 C C . THR A 1 256 ? -27.482 7.934 23.016 1.00 91.25 256 THR A C 1
ATOM 2040 O O . THR A 1 256 ? -27.728 8.771 23.877 1.00 91.25 256 THR A O 1
ATOM 2043 N N . MET A 1 257 ? -27.610 6.627 23.260 1.00 91.50 257 MET A N 1
ATOM 2044 C CA . MET A 1 257 ? -28.022 6.089 24.562 1.00 91.50 257 MET A CA 1
ATOM 2045 C C . MET A 1 257 ? -26.854 6.009 25.546 1.00 91.50 257 MET A C 1
ATOM 2047 O O . MET A 1 257 ? -25.703 5.812 25.141 1.00 91.50 257 MET A O 1
ATOM 2051 N N . ASP A 1 258 ? -27.175 6.081 26.839 1.00 92.44 258 ASP A N 1
ATOM 2052 C CA . ASP A 1 258 ? -26.240 5.753 27.913 1.00 92.44 258 ASP A CA 1
ATOM 2053 C C . ASP A 1 258 ? -25.818 4.279 27.825 1.00 92.44 258 ASP A C 1
ATOM 2055 O O . ASP A 1 258 ? -26.648 3.364 27.850 1.00 92.44 258 ASP A O 1
ATOM 2059 N N . LYS A 1 259 ? -24.509 4.051 27.702 1.00 93.75 259 LYS A N 1
ATOM 2060 C CA . LYS A 1 259 ? -23.959 2.712 27.471 1.00 93.75 259 LYS A CA 1
ATOM 2061 C C . LYS A 1 259 ? -24.003 1.852 28.724 1.00 93.75 259 LYS A C 1
ATOM 2063 O O . LYS A 1 259 ? -24.173 0.644 28.597 1.00 93.75 259 LYS A O 1
ATOM 2068 N N . VAL A 1 260 ? -23.922 2.459 29.908 1.00 93.62 260 VAL A N 1
ATOM 2069 C CA . VAL A 1 260 ? -24.019 1.733 31.181 1.00 93.62 260 VAL A CA 1
ATOM 2070 C C . VAL A 1 260 ? -25.404 1.097 31.310 1.00 93.62 260 VAL A C 1
ATOM 2072 O O . VAL A 1 260 ? -25.510 -0.112 31.509 1.00 93.62 260 VAL A O 1
ATOM 2075 N N . SER A 1 261 ? -26.461 1.884 31.103 1.00 91.88 261 SER A N 1
ATOM 2076 C CA . SER A 1 261 ? -27.850 1.412 31.147 1.00 91.88 261 SER A CA 1
ATOM 2077 C C . SER A 1 261 ? -28.138 0.370 30.062 1.00 91.88 261 SER A C 1
ATOM 2079 O O . SER A 1 261 ? -28.694 -0.685 30.355 1.00 91.88 261 SER A O 1
ATOM 2081 N N . PHE A 1 262 ? -27.697 0.617 28.824 1.00 92.56 262 PHE A N 1
ATOM 2082 C CA . PHE A 1 262 ? -27.875 -0.326 27.716 1.00 92.56 262 PHE A CA 1
ATOM 2083 C C . PHE A 1 262 ? -27.192 -1.679 27.970 1.00 92.56 262 PHE A C 1
ATOM 2085 O O . PHE A 1 262 ? -27.785 -2.734 27.747 1.00 92.56 262 PHE A O 1
ATOM 2092 N N . CYS A 1 263 ? -25.944 -1.673 28.444 1.00 92.38 263 CYS A N 1
ATOM 2093 C CA . CYS A 1 263 ? -25.227 -2.906 28.752 1.00 92.38 263 CYS A CA 1
ATOM 2094 C C . CYS A 1 263 ? -25.879 -3.663 29.919 1.00 92.38 263 CYS A C 1
ATOM 2096 O O . CYS A 1 263 ? -25.971 -4.892 29.865 1.00 92.38 263 CYS A O 1
ATOM 2098 N N . ALA A 1 264 ? -26.412 -2.952 30.918 1.00 93.50 264 ALA A N 1
ATOM 2099 C CA . ALA A 1 264 ? -27.116 -3.570 32.037 1.00 93.50 264 ALA A CA 1
ATOM 2100 C C . ALA A 1 264 ? -28.372 -4.346 31.593 1.00 93.50 264 ALA A C 1
ATOM 2102 O O . ALA A 1 264 ? -28.622 -5.435 32.111 1.00 93.50 264 ALA A O 1
ATOM 2103 N N . GLU A 1 265 ? -29.120 -3.858 30.594 1.00 91.38 265 GLU A N 1
ATOM 2104 C CA . GLU A 1 265 ? -30.298 -4.556 30.040 1.00 91.38 265 GLU A CA 1
ATOM 2105 C C . GLU A 1 265 ? -29.959 -5.930 29.444 1.00 91.38 265 GLU A C 1
ATOM 2107 O O . GLU A 1 265 ? -30.778 -6.850 29.480 1.00 91.38 265 GLU A O 1
ATOM 2112 N N . VAL A 1 266 ? -28.739 -6.091 28.925 1.00 87.88 266 VAL A N 1
ATOM 2113 C CA . VAL A 1 266 ? -28.242 -7.355 28.358 1.00 87.88 266 VAL A CA 1
ATOM 2114 C C . VAL A 1 266 ? -27.378 -8.155 29.341 1.00 87.88 266 VAL A C 1
ATOM 2116 O O . VAL A 1 266 ? -26.779 -9.160 28.957 1.00 87.88 266 VAL A O 1
ATOM 2119 N N . GLY A 1 267 ? -27.328 -7.742 30.613 1.00 91.94 267 GLY A N 1
ATOM 2120 C CA . GLY A 1 267 ? -26.590 -8.425 31.678 1.00 91.94 267 GLY A CA 1
ATOM 2121 C C . GLY A 1 267 ? -25.074 -8.207 31.645 1.00 91.94 267 GLY A C 1
ATOM 2122 O O . GLY A 1 267 ? -24.330 -9.057 32.132 1.00 91.94 267 GLY A O 1
ATOM 2123 N N . ILE A 1 268 ? -24.606 -7.106 31.050 1.00 92.25 268 ILE A N 1
ATOM 2124 C CA . ILE A 1 268 ? -23.193 -6.716 30.997 1.00 92.25 268 ILE A CA 1
ATOM 2125 C C . ILE A 1 268 ? -22.982 -5.497 31.900 1.00 92.25 268 ILE A C 1
ATOM 2127 O O . ILE A 1 268 ? -23.583 -4.447 31.693 1.00 92.25 268 ILE A O 1
ATOM 2131 N N . GLU A 1 269 ? -22.089 -5.613 32.878 1.00 93.81 269 GLU A N 1
ATOM 2132 C CA . GLU A 1 269 ? -21.712 -4.499 33.752 1.00 93.81 269 GLU A CA 1
ATOM 2133 C C . GLU A 1 269 ? -20.483 -3.773 33.192 1.00 93.81 269 GLU A C 1
ATOM 2135 O O . GLU A 1 269 ? -19.443 -4.394 32.959 1.00 93.81 269 GLU A O 1
ATOM 2140 N N . ILE A 1 270 ? -20.604 -2.460 32.981 1.00 92.94 270 ILE A N 1
ATOM 2141 C CA . ILE A 1 270 ? -19.510 -1.574 32.558 1.00 92.94 270 ILE A CA 1
ATOM 2142 C C . ILE A 1 270 ? -19.531 -0.274 33.364 1.00 92.94 270 ILE A C 1
ATOM 2144 O O . ILE A 1 270 ? -20.567 0.115 33.906 1.00 92.94 270 ILE A O 1
ATOM 2148 N N . PHE A 1 271 ? -18.404 0.429 33.398 1.00 92.50 271 PHE A N 1
ATOM 2149 C CA . PHE A 1 271 ? -18.319 1.798 33.897 1.00 92.50 271 PHE A CA 1
ATOM 2150 C C . PHE A 1 271 ? -18.422 2.799 32.738 1.00 92.50 271 PHE A C 1
ATOM 2152 O O . PHE A 1 271 ? -18.074 2.492 31.601 1.00 92.50 271 PHE A O 1
ATOM 2159 N N . GLU A 1 272 ? -18.846 4.033 33.022 1.00 90.12 272 GLU A N 1
ATOM 2160 C CA . GLU A 1 272 ? -19.006 5.091 32.005 1.00 90.12 272 GLU A CA 1
ATOM 2161 C C . GLU A 1 272 ? -17.725 5.322 31.178 1.00 90.12 272 GLU A C 1
ATOM 2163 O O . GLU A 1 272 ? -17.769 5.513 29.965 1.00 90.12 272 GLU A O 1
ATOM 2168 N N . GLN A 1 273 ? -16.566 5.225 31.827 1.00 90.19 273 GLN A N 1
ATOM 2169 C CA . GLN A 1 273 ? -15.248 5.362 31.202 1.00 90.19 273 GLN A CA 1
ATOM 2170 C C . GLN A 1 273 ? -14.878 4.237 30.220 1.00 90.19 273 GLN A C 1
ATOM 2172 O O . GLN A 1 273 ? -13.984 4.437 29.398 1.00 90.19 273 GLN A O 1
ATOM 2177 N N . ASP A 1 274 ? -15.543 3.079 30.287 1.00 89.56 274 ASP A N 1
ATOM 2178 C CA . ASP A 1 274 ? -15.274 1.947 29.394 1.00 89.56 274 ASP A CA 1
ATOM 2179 C C . ASP A 1 274 ? -15.891 2.175 28.008 1.00 89.56 274 ASP A C 1
ATOM 2181 O O . ASP A 1 274 ? -15.353 1.711 27.000 1.00 89.56 274 ASP A O 1
ATOM 2185 N N . TRP A 1 275 ? -16.998 2.926 27.943 1.00 92.25 275 TRP A N 1
ATOM 2186 C CA . TRP A 1 275 ? -17.677 3.267 26.694 1.00 92.25 275 TRP A CA 1
ATOM 2187 C C . TRP A 1 275 ? -18.254 4.701 26.718 1.00 92.25 275 TRP A C 1
ATOM 2189 O O . TRP A 1 275 ? -19.475 4.889 26.714 1.00 92.25 275 TRP A O 1
ATOM 2199 N N . PRO A 1 276 ? -17.391 5.738 26.716 1.00 87.62 276 PRO A N 1
ATOM 2200 C CA . PRO A 1 276 ? -17.773 7.124 26.994 1.00 87.62 276 PRO A CA 1
ATOM 2201 C C . PRO A 1 276 ? -18.332 7.840 25.753 1.00 87.62 276 PRO A C 1
ATOM 2203 O O . PRO A 1 276 ? -17.804 8.858 25.302 1.00 87.62 276 PRO A O 1
ATOM 2206 N N . CYS A 1 277 ? -19.396 7.302 25.159 1.00 84.38 277 CYS A N 1
ATOM 2207 C CA . CYS A 1 277 ? -20.071 7.933 24.028 1.00 84.38 277 CYS A CA 1
ATOM 2208 C C . CYS A 1 277 ? -21.591 7.747 24.093 1.00 84.38 277 CYS A C 1
ATOM 2210 O O . CYS A 1 277 ? -22.107 6.630 24.080 1.00 84.38 277 CYS A O 1
ATOM 2212 N N . HIS A 1 278 ? -22.308 8.864 24.135 1.00 84.81 278 HIS A N 1
ATOM 2213 C CA . HIS A 1 278 ? -23.773 8.923 24.157 1.00 84.81 278 HIS A CA 1
ATOM 2214 C C . HIS A 1 278 ? -24.281 10.205 23.470 1.00 84.81 278 HIS A C 1
ATOM 2216 O O . HIS A 1 278 ? -25.338 10.735 23.797 1.00 84.81 278 HIS A O 1
ATOM 2222 N N . TYR A 1 279 ? -23.504 10.741 22.523 1.00 83.81 279 TYR A N 1
ATOM 2223 C CA . TYR A 1 279 ? -23.784 12.018 21.865 1.00 83.81 279 TYR A CA 1
ATOM 2224 C C . TYR A 1 279 ? -24.201 11.821 20.408 1.00 83.81 279 TYR A C 1
ATOM 2226 O O . TYR A 1 279 ? -23.805 10.853 19.754 1.00 83.81 279 TYR A O 1
ATOM 2234 N N . LEU A 1 280 ? -24.988 12.768 19.897 1.00 85.38 280 LEU A N 1
ATOM 2235 C CA . LEU A 1 280 ? -25.342 12.827 18.485 1.00 85.38 280 LEU A CA 1
ATOM 2236 C C . LEU A 1 280 ? -24.166 13.416 17.688 1.00 85.38 280 LEU A C 1
ATOM 2238 O O . LEU A 1 280 ? -23.614 14.438 18.105 1.00 85.38 280 LEU A O 1
ATOM 2242 N N . PRO A 1 281 ? -23.768 12.801 16.565 1.00 85.69 281 PRO A N 1
ATOM 2243 C CA . PRO A 1 281 ? -22.747 13.375 15.706 1.00 85.69 281 PRO A CA 1
ATOM 2244 C C . PRO A 1 281 ? -23.273 14.573 14.914 1.00 85.69 281 PRO A C 1
ATOM 2246 O O . PRO A 1 281 ? -24.466 14.680 14.650 1.00 85.69 281 PRO A O 1
ATOM 2249 N N . GLU A 1 282 ? -22.366 15.428 14.449 1.00 81.94 282 GLU A N 1
ATOM 2250 C CA . GLU A 1 282 ? -22.710 16.533 13.545 1.00 81.94 282 GLU A CA 1
ATOM 2251 C C . GLU A 1 282 ? -23.115 16.024 12.151 1.00 81.94 282 GLU A C 1
ATOM 2253 O O . GLU A 1 282 ? -24.031 16.546 11.514 1.00 81.94 282 GLU A O 1
ATOM 2258 N N . THR A 1 283 ? -22.435 14.991 11.648 1.00 79.31 283 THR A N 1
ATOM 2259 C CA . THR A 1 283 ? -22.729 14.394 10.341 1.00 79.31 283 THR A CA 1
ATOM 2260 C C . THR A 1 283 ? -22.678 12.874 10.390 1.00 79.31 283 THR A C 1
ATOM 2262 O O . THR A 1 283 ? -21.775 12.277 10.977 1.00 79.31 283 THR A O 1
ATOM 2265 N N . ILE A 1 284 ? -23.614 12.236 9.689 1.00 82.38 284 ILE A N 1
ATOM 2266 C CA . ILE A 1 284 ? -23.641 10.783 9.510 1.00 82.38 284 ILE A CA 1
ATOM 2267 C C . ILE A 1 284 ? -23.365 10.439 8.048 1.00 82.38 284 ILE A C 1
ATOM 2269 O O . ILE A 1 284 ? -24.003 10.971 7.135 1.00 82.38 284 ILE A O 1
ATOM 2273 N N . LEU A 1 285 ? -22.411 9.533 7.833 1.00 80.81 285 LEU A N 1
ATOM 2274 C CA . LEU A 1 285 ? -22.063 8.968 6.535 1.00 80.81 285 LEU A CA 1
ATOM 2275 C C . LEU A 1 285 ? -22.473 7.497 6.478 1.00 80.81 285 LEU A C 1
ATOM 2277 O O . LEU A 1 285 ? -22.046 6.686 7.297 1.00 80.81 285 LEU A O 1
ATOM 2281 N N . ALA A 1 286 ? -23.243 7.136 5.457 1.00 71.81 286 ALA A N 1
ATOM 2282 C CA . ALA A 1 286 ? -23.617 5.750 5.194 1.00 71.81 286 ALA A CA 1
ATOM 2283 C C . ALA A 1 286 ? -23.219 5.330 3.773 1.00 71.81 286 ALA A C 1
ATOM 2285 O O . ALA A 1 286 ? -23.353 6.112 2.819 1.00 71.81 286 ALA A O 1
ATOM 2286 N N . ASP A 1 287 ? -22.714 4.102 3.626 1.00 63.16 287 ASP A N 1
ATOM 2287 C CA . ASP A 1 287 ? -22.386 3.528 2.321 1.00 63.16 287 ASP A CA 1
ATOM 2288 C C . ASP A 1 287 ? -23.685 3.138 1.580 1.00 63.16 287 ASP A C 1
ATOM 2290 O O . ASP A 1 287 ? -24.504 2.352 2.049 1.00 63.16 287 ASP A O 1
ATOM 2294 N N . ARG A 1 288 ? -23.884 3.703 0.380 1.00 55.12 288 ARG A N 1
ATOM 2295 C CA . ARG A 1 288 ? -25.137 3.629 -0.410 1.00 55.12 288 ARG A CA 1
ATOM 2296 C C . ARG A 1 288 ? -25.614 2.225 -0.814 1.00 55.12 288 ARG A C 1
ATOM 2298 O O . ARG A 1 288 ? -26.730 2.094 -1.296 1.00 55.12 288 ARG A O 1
ATOM 2305 N N . GLY A 1 289 ? -24.784 1.191 -0.680 1.00 48.81 289 GLY A N 1
ATOM 2306 C CA . GLY A 1 289 ? -25.084 -0.150 -1.200 1.00 48.81 289 GLY A CA 1
ATOM 2307 C C . GLY A 1 289 ? -26.207 -0.892 -0.470 1.00 48.81 289 GLY A C 1
ATOM 2308 O O . GLY A 1 289 ? -26.823 -1.765 -1.071 1.00 48.81 289 GLY A O 1
ATOM 2309 N N . GLU A 1 290 ? -26.478 -0.540 0.788 1.00 43.09 290 GLU A N 1
ATOM 2310 C CA . GLU A 1 290 ? -27.475 -1.214 1.636 1.00 43.09 290 GLU A CA 1
ATOM 2311 C C . GLU A 1 290 ? -28.756 -0.388 1.834 1.00 43.09 290 GLU A C 1
ATOM 2313 O O . GLU A 1 290 ? -29.802 -0.929 2.176 1.00 43.09 290 GLU A O 1
ATOM 2318 N N . LEU A 1 291 ? -28.703 0.920 1.559 1.00 47.31 291 LEU A N 1
ATOM 2319 C CA . LEU A 1 291 ? -29.817 1.852 1.767 1.00 47.31 291 LEU A CA 1
ATOM 2320 C C . LEU A 1 291 ? -30.833 1.895 0.619 1.00 47.31 291 LEU A C 1
ATOM 2322 O O . LEU A 1 291 ? -31.964 2.322 0.822 1.00 47.31 291 LEU A O 1
ATOM 2326 N N . GLU A 1 292 ? -30.462 1.455 -0.583 1.00 40.19 292 GLU A N 1
ATOM 2327 C CA . GLU A 1 292 ? -31.349 1.476 -1.761 1.00 40.19 292 GLU A CA 1
ATOM 2328 C C . GLU A 1 292 ? -32.239 0.217 -1.882 1.00 40.19 292 GLU A C 1
ATOM 2330 O O . GLU A 1 292 ? -32.930 0.041 -2.883 1.00 40.19 292 GLU A O 1
ATOM 2335 N N . GLY A 1 293 ? -32.237 -0.673 -0.880 1.00 37.28 293 GLY A N 1
ATOM 2336 C CA . GLY A 1 293 ? -32.896 -1.983 -0.952 1.00 37.28 293 GLY A CA 1
ATOM 2337 C C . GLY A 1 293 ? -34.413 -2.008 -0.739 1.00 37.28 293 GLY A C 1
ATOM 2338 O O . GLY A 1 293 ? -35.048 -2.986 -1.127 1.00 37.28 293 GLY A O 1
ATOM 2339 N N . VAL A 1 294 ? -35.027 -0.978 -0.149 1.00 37.44 294 VAL A N 1
ATOM 2340 C CA . VAL A 1 294 ? -36.479 -0.962 0.099 1.00 37.44 294 VAL A CA 1
ATOM 2341 C C . VAL A 1 294 ? -36.990 0.468 -0.047 1.00 37.44 294 VAL A C 1
ATOM 2343 O O . VAL A 1 294 ? -36.482 1.365 0.616 1.00 37.44 294 VAL A O 1
ATOM 2346 N N . ASN A 1 295 ? -37.957 0.667 -0.949 1.00 38.44 295 ASN A N 1
ATOM 2347 C CA . ASN A 1 295 ? -38.633 1.933 -1.252 1.00 38.44 295 ASN A CA 1
ATOM 2348 C C . ASN A 1 295 ? -38.759 2.855 -0.026 1.00 38.44 295 ASN A C 1
ATOM 2350 O O . ASN A 1 295 ? -39.581 2.608 0.854 1.00 38.44 295 ASN A O 1
ATOM 2354 N N . ALA A 1 296 ? -37.966 3.926 0.013 1.00 32.84 296 ALA A N 1
ATOM 2355 C CA . ALA A 1 296 ? -38.119 4.977 1.005 1.00 32.84 296 ALA A CA 1
ATOM 2356 C C . ALA A 1 296 ? -39.069 6.037 0.444 1.00 32.84 296 ALA A C 1
ATOM 2358 O O . ALA A 1 296 ? -38.663 6.941 -0.294 1.00 32.84 296 ALA A O 1
ATOM 2359 N N . ASP A 1 297 ? -40.345 5.896 0.804 1.00 33.94 297 ASP A N 1
ATOM 2360 C CA . ASP A 1 297 ? -41.233 7.042 0.933 1.00 33.94 297 ASP A CA 1
ATOM 2361 C C . ASP A 1 297 ? -40.509 8.123 1.738 1.00 33.94 297 ASP A C 1
ATOM 2363 O O . ASP A 1 297 ? -39.912 7.883 2.788 1.00 33.94 297 ASP A O 1
ATOM 2367 N N . ASN A 1 298 ? -40.494 9.312 1.160 1.00 39.72 298 ASN A N 1
ATOM 2368 C CA . ASN A 1 298 ? -39.671 10.433 1.561 1.00 39.72 298 ASN A CA 1
ATOM 2369 C C . ASN A 1 298 ? -40.479 11.328 2.513 1.00 39.72 298 ASN A C 1
ATOM 2371 O O . ASN A 1 298 ? -41.480 11.896 2.070 1.00 39.72 298 ASN A O 1
ATOM 2375 N N . PRO A 1 299 ? -40.027 11.561 3.758 1.00 32.34 299 PRO A N 1
ATOM 2376 C CA . PRO A 1 299 ? -40.364 12.808 4.421 1.00 32.34 299 PRO A CA 1
ATOM 2377 C C . PRO A 1 299 ? -39.095 13.526 4.901 1.00 32.34 299 PRO A C 1
ATOM 2379 O O . PRO A 1 299 ? -38.507 13.181 5.916 1.00 32.34 299 PRO A O 1
ATOM 2382 N N . GLY A 1 300 ? -38.730 14.580 4.163 1.00 30.73 300 GLY A N 1
ATOM 2383 C CA . GLY A 1 300 ? -38.032 15.759 4.689 1.00 30.73 300 GLY A CA 1
ATOM 2384 C C . GLY A 1 300 ? -36.505 15.696 4.822 1.00 30.73 300 GLY A C 1
ATOM 2385 O O . GLY A 1 300 ? -35.973 15.052 5.713 1.00 30.73 300 GLY A O 1
ATOM 2386 N N . GLY A 1 301 ? -35.803 16.501 4.009 1.00 28.86 301 GLY A N 1
ATOM 2387 C CA . GLY A 1 301 ? -34.507 17.085 4.401 1.00 28.86 301 GLY A CA 1
ATOM 2388 C C . GLY A 1 301 ? -33.239 16.650 3.656 1.00 28.86 301 GLY A C 1
ATOM 2389 O O . GLY A 1 301 ? -32.160 17.122 3.998 1.00 28.86 301 GLY A O 1
ATOM 2390 N N . PHE A 1 302 ? -33.304 15.804 2.624 1.00 34.66 302 PHE A N 1
ATOM 2391 C CA . PHE A 1 302 ? -32.087 15.354 1.929 1.00 34.66 302 PHE A CA 1
ATOM 2392 C C . PHE A 1 302 ? -31.518 16.406 0.959 1.00 34.66 302 PHE A C 1
ATOM 2394 O O . PHE A 1 302 ? -32.005 16.568 -0.163 1.00 34.66 302 PHE A O 1
ATOM 2401 N N . SER A 1 303 ? -30.426 17.076 1.344 1.00 31.41 303 SER A N 1
ATOM 2402 C CA . SER A 1 303 ? -29.616 17.865 0.406 1.00 31.41 303 SER A CA 1
ATOM 2403 C C . SER A 1 303 ? -28.746 16.943 -0.454 1.00 31.41 303 SER A C 1
ATOM 2405 O O . SER A 1 303 ? -27.790 16.317 0.007 1.00 31.41 303 SER A O 1
ATOM 2407 N N . LYS A 1 304 ? -29.086 16.851 -1.743 1.00 34.00 304 LYS A N 1
ATOM 2408 C CA . LYS A 1 304 ? -28.343 16.081 -2.748 1.00 34.00 304 LYS A CA 1
ATOM 2409 C C . LYS A 1 304 ? -27.047 16.808 -3.123 1.00 34.00 304 LYS A C 1
ATOM 2411 O O . LYS A 1 304 ? -27.044 17.609 -4.054 1.00 34.00 304 LYS A O 1
ATOM 2416 N N . HIS A 1 305 ? -25.926 16.492 -2.475 1.00 30.59 305 HIS A N 1
ATOM 2417 C CA . HIS A 1 305 ? -24.613 16.887 -2.997 1.00 30.59 305 HIS A CA 1
ATOM 2418 C C . HIS A 1 305 ? -24.126 15.880 -4.052 1.00 30.59 305 HIS A C 1
ATOM 2420 O O . HIS A 1 305 ? -23.747 14.739 -3.769 1.00 30.59 305 HIS A O 1
ATOM 2426 N N . CYS A 1 306 ? -24.196 16.313 -5.312 1.00 29.09 306 CYS A N 1
ATOM 2427 C CA . CYS A 1 306 ? -23.818 15.550 -6.495 1.00 29.09 306 CYS A CA 1
ATOM 2428 C C . CYS A 1 306 ? -22.296 15.295 -6.500 1.00 29.09 306 CYS A C 1
ATOM 2430 O O . CYS A 1 306 ? -21.514 16.231 -6.638 1.00 29.09 306 CYS A O 1
ATOM 2432 N N . GLY A 1 307 ? -21.874 14.034 -6.329 1.00 32.28 307 GLY A N 1
ATOM 2433 C CA . GLY A 1 307 ? -20.472 13.603 -6.488 1.00 32.28 307 GLY A CA 1
ATOM 2434 C C . GLY A 1 307 ? -19.920 12.642 -5.424 1.00 32.28 307 GLY A C 1
ATOM 2435 O O . GLY A 1 307 ? -18.896 12.004 -5.663 1.00 32.28 307 GLY A O 1
ATOM 2436 N N . SER A 1 308 ? -20.585 12.486 -4.276 1.00 34.91 308 SER A N 1
ATOM 2437 C CA . SER A 1 308 ? -20.146 11.599 -3.182 1.00 34.91 308 SER A CA 1
ATOM 2438 C C . SER A 1 308 ? -20.811 10.216 -3.252 1.00 34.91 308 SER A C 1
ATOM 2440 O O . SER A 1 308 ? -21.977 10.113 -3.617 1.00 34.91 308 SER A O 1
ATOM 2442 N N . LYS A 1 309 ? -20.090 9.142 -2.890 1.00 35.88 309 LYS A N 1
ATOM 2443 C CA . LYS A 1 309 ? -20.644 7.779 -2.705 1.00 35.88 309 LYS A CA 1
ATOM 2444 C C . LYS A 1 309 ? -21.431 7.606 -1.400 1.00 35.88 309 LYS A C 1
ATOM 2446 O O . LYS A 1 309 ? -21.976 6.531 -1.183 1.00 35.88 309 LYS A O 1
ATOM 2451 N N . TYR A 1 310 ? -21.496 8.645 -0.575 1.00 36.72 310 TYR A N 1
ATOM 2452 C CA . TYR A 1 310 ? -22.170 8.649 0.716 1.00 36.72 310 TYR A CA 1
ATOM 2453 C C . TYR A 1 310 ? -23.462 9.466 0.628 1.00 36.72 310 TYR A C 1
ATOM 2455 O O . TYR A 1 310 ? -23.562 10.408 -0.170 1.00 36.72 310 TYR A O 1
ATOM 2463 N N . ALA A 1 311 ? -24.478 9.070 1.388 1.00 43.66 311 ALA A N 1
ATOM 2464 C CA . ALA A 1 311 ? -25.547 9.982 1.779 1.00 43.66 311 ALA A CA 1
ATOM 2465 C C . ALA A 1 311 ? -25.076 10.701 3.050 1.00 43.66 311 ALA A C 1
ATOM 2467 O O . ALA A 1 311 ? -24.575 10.044 3.961 1.00 43.66 311 ALA A O 1
ATOM 2468 N N . SER A 1 312 ? -25.157 12.031 3.067 1.00 37.41 312 SER A N 1
ATOM 2469 C CA . SER A 1 312 ? -24.850 12.848 4.240 1.00 37.41 312 SER A CA 1
ATOM 2470 C C . SER A 1 312 ? -26.157 13.325 4.849 1.00 37.41 312 SER A C 1
ATOM 2472 O O . SER A 1 312 ? -26.947 13.978 4.163 1.00 37.41 312 SER A O 1
ATOM 2474 N N . ILE A 1 313 ? -26.362 13.006 6.119 1.00 45.78 313 ILE A N 1
ATOM 2475 C CA . ILE A 1 313 ? -27.403 13.618 6.937 1.00 45.78 313 ILE A CA 1
ATOM 2476 C C . ILE A 1 313 ? -26.669 14.549 7.895 1.00 45.78 313 ILE A C 1
ATOM 2478 O O . ILE A 1 313 ? -25.811 14.095 8.654 1.00 45.78 313 ILE A O 1
ATOM 2482 N N . SER A 1 314 ? -26.949 15.844 7.775 1.00 37.50 314 SER A N 1
ATOM 2483 C CA . SER A 1 314 ? -26.524 16.851 8.744 1.00 37.50 314 SER A CA 1
ATOM 2484 C C . SER A 1 314 ? -27.605 16.929 9.812 1.00 37.50 314 SER A C 1
ATOM 2486 O O . SER A 1 314 ? -28.783 17.040 9.459 1.00 37.50 314 SER A O 1
ATOM 2488 N N . CYS A 1 315 ? -27.206 16.790 11.072 1.00 40.22 315 CYS A N 1
ATOM 2489 C CA . CYS A 1 315 ? -28.101 16.946 12.214 1.00 40.22 315 CYS A CA 1
ATOM 2490 C C . CYS A 1 315 ? -28.379 18.423 12.515 1.00 40.22 315 CYS A C 1
ATOM 2492 O O . CYS A 1 315 ? -27.503 19.270 12.222 1.00 40.22 315 CYS A O 1
#

Foldseek 3Di:
DPDPPQCVDPVNVVVVLVVVCVVPVHDSVVVVVQVVQCVVVVVDPCSNDDPVVPPPPPPDDDDDDPPDADDDFDPCCVVPVLLSADDCDVVNLVLLVVLCVPPCLAQVNDDPVRSLVVSQQPPAFPAWDDDDPDTHTHGDDRRHDDDPVNSVVSCVVVPPPLSSCCSHLPPVRCCVPVNPPPDPVCVQPPDWQAEKEKDKDFDPDWDADPVDRVHTPGTKIKIFIAGPHPRAGQFIFIGPDPQEPVRNVNRQQRSQDQPQVVCVVVVHHDDCVVRVGNDHGQKYWYQPPRYVPDDDPDDDDFDDDPDDRTGIDGD

Radius of gyration: 33.47 Å; chains: 1; bounding box: 90×58×72 Å

pLDDT: mean 77.15, std 17.09, range [28.86, 94.19]

Sequence (315 aa):
MADEPDIYKSEGRGRLLHNVSGQFGVHAMTVYKYLRKYWAGGKTKNALLPAYDQCGAPGKKRNSTEGKKRGRPPKISKLDNEQRGINVDDDIRRIFRVAIQLYYNNKDKAPLKRAYDLMIQKHFNKGYREEGNIKIPILPVASELPTFGQFRYWYTKELDLRQSITAREGKRGFASRHRAVLGKSTQMEIGPGSIYQIDATIADVYLVSSFDRSLIIGRPVIYVMIDVFSRMITGLHVSLEGPSWIGAMVAMANATMDKVSFCAEVGIEIFEQDWPCHYLPETILADRGELEGVNADNPGGFSKHCGSKYASISC

Secondary structure (DSSP, 8-state):
---TTGGGSHHHHHHHHHHHHHHHT--HHHHHHHHHHHHHTTT-GGGGS--GGGTT-TTPPPPPPTT---SSPPGGGGT-SGGG-----HHHHHHHHHHIIIIISSTT---HHHHHHHHHHHHS---EEEETTEEEE-PPPGGGSPPHHHHHHHHHHS--HHHHHHHHHHHHHHHHHS----S-GGGT--STTSEEEEEEEE-SS-EE-SS-TTSEEEPPEEEEEEETTT--EEEEEEESSPS-HHHHHHHHHHHHS-HHHHHHHTT----GGGS------SEEEEETTTTTSS-----S-----TT-SEEEEE-